Protein AF-C1MNW2-F1 (afdb_monomer_lite)

Organism: Micromonas pusilla (strain CCMP1545) (NCBI:txid564608)

InterPro domains:
  IPR028156 RPA-interacting protein [PTHR31742] (3-324)
  IPR028158 RPA-interacting protein, N-terminal domain [PF14766] (7-46)
  IPR028159 RPA-interacting protein, C-terminal domain [PF14768] (228-321)

Secondary structure (DSSP, 8-state):
----PPP----HHHHHHHHHHHHHHHHHHHHHHHTHHHHHHHHHHSS-HHHHHHHHHHHHHHHHHHHHHHHHHHHHHTTSS----------------------------------------------------------------------HHHHHHHS-HHHHHHHHHHHHHHHHHHHHHHHHHHHHHHHHHHHHHHHHHHHHHHHHHHHHHHHHHT-S-TTS--PBPTTTSSSBEEEETTEEEETTSS-EEE--TT----SSS-------HHHHHHHHHHHHHHHHTTT------EEEEEEETTEEEEEEE-SSS--EEE--

Foldseek 3Di:
DDDDDDDDPDDPVVVVLVVLLVVLLVQLLVVLVVCVVVQQVQLVPDPHNVVSNLVVSVVSSLVSVVVSVVVVVVVVVPPDDDDDDDDDDDDDDDDDDDDDDDDDDDDDDDDDDDDDDDDDDDDDDDDPPPPPPPPPPPPPPPPPPDDDPDPPVNSCVSAPPVSVVVSSVSSVVSSVVVVVVVVVVVVVVVVVVVVVVVVVVVVVVVVLVVQQVVQQVQAPDPPADFDADLAPSRHGWHDDDQWIDTPVRQDIDGHDQPPDPPDDDDDSDRPGNVLLVVLVVVLQVVVVVDPDPDNHWHWGQDDDPNDRFIWTQDPGDRDIDGSD

Radius of gyration: 43.33 Å; chains: 1; bounding box: 85×81×126 Å

pLDDT: mean 70.69, std 22.97, range [28.45, 98.0]

Structure (mmCIF, N/CA/C/O backbone):
data_AF-C1MNW2-F1
#
_entry.id   AF-C1MNW2-F1
#
loop_
_atom_site.group_PDB
_atom_site.id
_atom_site.type_symbol
_atom_site.label_atom_id
_atom_site.label_alt_id
_atom_site.label_comp_id
_atom_site.label_asym_id
_atom_site.label_entity_id
_atom_site.label_seq_id
_atom_site.pdbx_PDB_ins_code
_atom_site.Cartn_x
_atom_site.Cartn_y
_atom_site.Cartn_z
_atom_site.occupancy
_atom_site.B_iso_or_equiv
_atom_site.auth_seq_id
_atom_site.auth_comp_id
_atom_site.auth_asym_id
_atom_site.auth_atom_id
_atom_site.pdbx_PDB_model_num
ATOM 1 N N . MET A 1 1 ? 3.263 0.483 78.360 1.00 41.00 1 MET A N 1
ATOM 2 C CA . MET A 1 1 ? 3.047 -0.721 77.532 1.00 41.00 1 MET A CA 1
ATOM 3 C C . MET A 1 1 ? 1.609 -0.642 77.074 1.00 41.00 1 MET A C 1
ATOM 5 O O . MET A 1 1 ? 0.725 -0.651 77.916 1.00 41.00 1 MET A O 1
ATOM 9 N N . SER A 1 2 ? 1.417 -0.336 75.796 1.00 44.09 2 SER A N 1
ATOM 10 C CA . SER A 1 2 ? 0.143 0.115 75.238 1.00 44.09 2 SER A CA 1
ATOM 11 C C . SER A 1 2 ? -0.778 -1.065 74.944 1.00 44.09 2 SER A C 1
ATOM 13 O O . SER A 1 2 ? -0.366 -2.011 74.277 1.00 44.09 2 SER A O 1
ATOM 15 N N . ASP A 1 3 ? -2.013 -0.974 75.434 1.00 44.91 3 ASP A N 1
ATOM 16 C CA . ASP A 1 3 ? -3.121 -1.878 75.131 1.00 44.91 3 ASP A CA 1
ATOM 17 C C . ASP A 1 3 ? -3.495 -1.773 73.645 1.00 44.91 3 ASP A C 1
ATOM 19 O O . ASP A 1 3 ? -3.982 -0.739 73.181 1.00 44.91 3 ASP A O 1
ATOM 23 N N . ALA A 1 4 ? -3.257 -2.843 72.886 1.00 46.62 4 ALA A N 1
ATOM 24 C CA . ALA A 1 4 ? -3.711 -2.978 71.508 1.00 46.62 4 ALA A CA 1
ATOM 25 C C . ALA A 1 4 ? -4.969 -3.856 71.488 1.00 46.62 4 ALA A C 1
ATOM 27 O O . ALA A 1 4 ? -4.903 -5.070 71.688 1.00 46.62 4 ALA A O 1
ATOM 28 N N . ALA A 1 5 ? -6.124 -3.232 71.253 1.00 47.28 5 ALA A N 1
ATOM 29 C CA . ALA A 1 5 ? -7.393 -3.935 71.107 1.00 47.28 5 ALA A CA 1
ATOM 30 C C . ALA A 1 5 ? -7.349 -4.913 69.910 1.00 47.28 5 ALA A C 1
ATOM 32 O O . ALA A 1 5 ? -6.852 -4.550 68.839 1.00 47.28 5 ALA A O 1
ATOM 33 N N . PRO A 1 6 ? -7.886 -6.141 70.046 1.00 55.97 6 PRO A N 1
ATOM 34 C CA . PRO A 1 6 ? -7.838 -7.136 68.983 1.00 55.97 6 PRO A CA 1
ATOM 35 C C . PRO A 1 6 ? -8.744 -6.752 67.798 1.00 55.97 6 PRO A C 1
ATOM 37 O O . PRO A 1 6 ? -9.801 -6.137 67.986 1.00 55.97 6 PRO A O 1
ATOM 40 N N . PRO A 1 7 ? -8.377 -7.138 66.560 1.00 56.88 7 PRO A N 1
ATOM 41 C CA . PRO A 1 7 ? -9.137 -6.790 65.369 1.00 56.88 7 PRO A CA 1
ATOM 42 C C . PRO A 1 7 ? -10.523 -7.442 65.398 1.00 56.88 7 PRO A C 1
ATOM 44 O O . PRO A 1 7 ? -10.670 -8.662 65.510 1.00 56.88 7 PRO A O 1
ATOM 47 N N . ARG A 1 8 ? -11.560 -6.610 65.258 1.00 53.16 8 ARG A N 1
ATOM 48 C CA . ARG A 1 8 ? -12.952 -7.047 65.106 1.00 53.16 8 ARG A CA 1
ATOM 49 C C . ARG A 1 8 ? -13.074 -7.961 63.883 1.00 53.16 8 ARG A C 1
ATOM 51 O O . ARG A 1 8 ? -12.999 -7.500 62.745 1.00 53.16 8 ARG A O 1
ATOM 58 N N . ARG A 1 9 ? -13.306 -9.257 64.112 1.00 54.91 9 ARG A N 1
ATOM 59 C CA . ARG A 1 9 ? -13.695 -10.213 63.066 1.00 54.91 9 ARG A CA 1
ATOM 60 C C . ARG A 1 9 ? -15.008 -9.743 62.432 1.00 54.91 9 ARG A C 1
ATOM 62 O O . ARG A 1 9 ? -16.057 -9.789 63.069 1.00 54.91 9 ARG A O 1
ATOM 69 N N . ARG A 1 10 ? -14.958 -9.279 61.179 1.00 49.81 10 ARG A N 1
ATOM 70 C CA . ARG A 1 10 ? -16.163 -9.061 60.364 1.00 49.81 10 ARG A CA 1
ATOM 71 C C . ARG A 1 10 ? -16.808 -10.425 60.093 1.00 49.81 10 ARG A C 1
ATOM 73 O O . ARG A 1 10 ? -16.128 -11.334 59.626 1.00 49.81 10 ARG A O 1
ATOM 80 N N . GLY A 1 11 ? -18.090 -10.580 60.426 1.00 42.91 11 GLY A N 1
ATOM 81 C CA . GLY A 1 11 ? -18.807 -11.855 60.311 1.00 42.91 11 GLY A CA 1
ATOM 82 C C . GLY A 1 11 ? -18.949 -12.352 58.865 1.00 42.91 11 GLY A C 1
ATOM 83 O O . GLY A 1 11 ? -19.063 -11.548 57.938 1.00 42.91 11 GLY A O 1
ATOM 84 N N . ASN A 1 12 ? -18.995 -13.679 58.685 1.00 49.66 12 ASN A N 1
ATOM 85 C CA . ASN A 1 12 ? -19.099 -14.373 57.388 1.00 49.66 12 ASN A CA 1
ATOM 86 C C . ASN A 1 12 ? -20.220 -13.850 56.468 1.00 49.66 12 ASN A C 1
ATOM 88 O O . ASN A 1 12 ? -20.054 -13.858 55.250 1.00 49.66 12 ASN A O 1
ATOM 92 N N . LYS A 1 13 ? -21.315 -13.312 57.025 1.00 49.72 13 LYS A N 1
ATOM 93 C CA . LYS A 1 13 ? -22.408 -12.694 56.250 1.00 49.72 13 LYS A CA 1
ATOM 94 C C . LYS A 1 13 ? -21.950 -11.520 55.371 1.00 49.72 13 LYS A C 1
ATOM 96 O O . LYS A 1 13 ? -22.432 -11.381 54.253 1.00 49.72 13 LYS A O 1
ATOM 101 N N . HIS A 1 14 ? -20.974 -10.718 55.808 1.00 47.47 14 HIS A N 1
ATOM 102 C CA . HIS A 1 14 ? -20.455 -9.612 54.990 1.00 47.47 14 HIS A CA 1
ATOM 103 C C . HIS A 1 14 ? -19.581 -10.087 53.820 1.00 47.47 14 HIS A C 1
ATOM 105 O O . HIS A 1 14 ? -19.535 -9.414 52.796 1.00 47.47 14 HIS A O 1
ATOM 111 N N . ARG A 1 15 ? -18.912 -11.244 53.944 1.00 49.91 15 ARG A N 1
ATOM 112 C CA . ARG A 1 15 ? -18.153 -11.849 52.834 1.00 49.91 15 ARG A CA 1
ATOM 113 C C . ARG A 1 15 ? -19.089 -12.455 51.786 1.00 49.91 15 ARG A C 1
ATOM 115 O O . ARG A 1 15 ? -18.895 -12.207 50.602 1.00 49.91 15 ARG A O 1
ATOM 122 N N . ALA A 1 16 ? -20.146 -13.144 52.222 1.00 56.81 16 ALA A N 1
ATOM 123 C CA . ALA A 1 16 ? -21.198 -13.644 51.333 1.00 56.81 16 ALA A CA 1
ATOM 124 C C . ALA A 1 16 ? -21.920 -12.502 50.588 1.00 56.81 16 ALA A C 1
ATOM 126 O O . ALA A 1 16 ? -22.202 -12.616 49.400 1.00 56.81 16 ALA A O 1
ATOM 127 N N . SER A 1 17 ? -22.131 -11.358 51.252 1.00 64.19 17 SER A N 1
ATOM 128 C CA . SER A 1 17 ? -22.757 -10.170 50.654 1.00 64.19 17 SER A CA 1
ATOM 129 C C . SER A 1 17 ? -21.904 -9.454 49.593 1.00 64.19 17 SER A C 1
ATOM 131 O O . SER A 1 17 ? -22.450 -8.642 48.851 1.00 64.19 17 SER A O 1
ATOM 133 N N . GLY A 1 18 ? -20.590 -9.687 49.540 1.00 73.56 18 GLY A N 1
ATOM 134 C CA . GLY A 1 18 ? -19.708 -9.103 48.520 1.00 73.56 18 GLY A CA 1
ATOM 135 C C . GLY A 1 18 ? -19.451 -10.045 47.343 1.00 73.56 18 GLY A C 1
ATOM 136 O O . GLY A 1 18 ? -19.362 -9.594 46.205 1.00 73.56 18 GLY A O 1
ATOM 137 N N . ALA A 1 19 ? -19.384 -11.354 47.608 1.00 83.56 19 ALA A N 1
ATOM 138 C CA . ALA A 1 19 ? -19.083 -12.372 46.602 1.00 83.56 19 ALA A CA 1
ATOM 139 C C . ALA A 1 19 ? -20.102 -12.385 45.453 1.00 83.56 19 ALA A C 1
ATOM 141 O O . ALA A 1 19 ? -19.719 -12.399 44.288 1.00 83.56 19 ALA A O 1
ATOM 142 N N . TRP A 1 20 ? -21.396 -12.280 45.766 1.00 83.56 20 TRP A N 1
ATOM 143 C CA . TRP A 1 20 ? -22.425 -12.244 44.726 1.00 83.56 20 TRP A CA 1
ATOM 144 C C . TRP A 1 20 ? -22.330 -10.997 43.839 1.00 83.56 20 TRP A C 1
ATOM 146 O O . TRP A 1 20 ? -22.673 -11.071 42.665 1.00 83.56 20 TRP A O 1
ATOM 156 N N . LYS A 1 21 ? -21.888 -9.851 44.383 1.00 86.31 21 LYS A N 1
ATOM 157 C CA . LYS A 1 21 ? -21.751 -8.598 43.621 1.00 86.31 21 LYS A CA 1
ATOM 158 C C . LYS A 1 21 ? -20.568 -8.673 42.662 1.00 86.31 21 LYS A C 1
ATOM 160 O O . LYS A 1 21 ? -20.657 -8.173 41.547 1.00 86.31 21 LYS A O 1
ATOM 165 N N . ALA A 1 22 ? -19.480 -9.312 43.092 1.00 87.88 22 ALA A N 1
ATOM 166 C CA . ALA A 1 22 ? -18.339 -9.591 42.228 1.00 87.88 22 ALA A CA 1
ATOM 167 C C . ALA A 1 22 ? -18.742 -10.510 41.065 1.00 87.88 22 ALA A C 1
ATOM 169 O O . ALA A 1 22 ? -18.469 -10.166 39.920 1.00 87.88 22 ALA A O 1
ATOM 170 N N . GLN A 1 23 ? -19.480 -11.590 41.352 1.00 89.31 23 GLN A N 1
ATOM 171 C CA . GLN A 1 23 ? -20.006 -12.483 40.316 1.00 89.31 23 GLN A CA 1
ATOM 172 C C . GLN A 1 23 ? -20.958 -11.753 39.360 1.00 89.31 23 GLN A C 1
ATOM 174 O O . GLN A 1 23 ? -20.820 -11.870 38.153 1.00 89.31 23 GLN A O 1
ATOM 179 N N . LEU A 1 24 ? -21.880 -10.935 39.885 1.00 90.44 24 LEU A N 1
ATOM 180 C CA . LEU A 1 24 ? -22.783 -10.127 39.061 1.00 90.44 24 LEU A CA 1
ATOM 181 C C . LEU A 1 24 ? -22.010 -9.217 38.098 1.00 90.44 24 LEU A C 1
ATOM 183 O O . LEU A 1 24 ? -22.393 -9.079 36.941 1.00 90.44 24 LEU A O 1
ATOM 187 N N . LYS A 1 25 ? -20.935 -8.582 38.578 1.00 92.12 25 LYS A N 1
ATOM 188 C CA . LYS A 1 25 ? -20.088 -7.724 37.748 1.00 92.12 25 LYS A CA 1
ATOM 189 C C . LYS A 1 25 ? -19.416 -8.512 36.625 1.00 92.12 25 LYS A C 1
ATOM 191 O O . LYS A 1 25 ? -19.375 -8.023 35.501 1.00 92.12 25 LYS A O 1
ATOM 196 N N . GLU A 1 26 ? -18.883 -9.687 36.935 1.00 94.44 26 GLU A N 1
ATOM 197 C CA . GLU A 1 26 ? -18.245 -10.568 35.956 1.00 94.44 26 GLU A CA 1
ATOM 198 C C . GLU A 1 26 ? -19.249 -11.045 34.901 1.00 94.44 26 GLU A C 1
ATOM 200 O O . GLU A 1 26 ? -19.046 -10.774 33.719 1.00 94.44 26 GLU A O 1
ATOM 205 N N . ASP A 1 27 ? -20.381 -11.609 35.332 1.00 93.69 27 ASP A N 1
ATOM 206 C CA . ASP A 1 27 ? -21.450 -12.104 34.459 1.00 93.69 27 ASP A CA 1
ATOM 207 C C . ASP A 1 27 ? -21.994 -10.986 33.543 1.00 93.69 27 ASP A C 1
ATOM 209 O O . ASP A 1 27 ? -22.210 -11.188 32.345 1.00 93.69 27 ASP A O 1
ATOM 213 N N . ALA A 1 28 ? -22.188 -9.775 34.084 1.00 94.19 28 ALA A N 1
ATOM 214 C CA . ALA A 1 28 ? -22.666 -8.628 33.315 1.00 94.19 28 ALA A CA 1
ATOM 215 C C . ALA A 1 28 ? -21.653 -8.177 32.255 1.00 94.19 28 ALA A C 1
ATOM 217 O O . ALA A 1 28 ? -22.035 -7.952 31.106 1.00 94.19 28 ALA A O 1
ATOM 218 N N . ILE A 1 29 ? -20.367 -8.068 32.608 1.00 95.50 29 ILE A N 1
ATOM 219 C CA . ILE A 1 29 ? -19.309 -7.710 31.653 1.00 95.50 29 ILE A CA 1
ATOM 220 C C . ILE A 1 29 ? -19.186 -8.789 30.574 1.00 95.50 29 ILE A C 1
ATOM 222 O O . ILE A 1 29 ? -19.135 -8.460 29.391 1.00 95.50 29 ILE A O 1
ATOM 226 N N . GLU A 1 30 ? -19.184 -10.068 30.947 1.00 95.94 30 GLU A N 1
ATOM 227 C CA . GLU A 1 30 ? -19.105 -11.177 29.994 1.00 95.94 30 GLU A CA 1
ATOM 228 C C . GLU A 1 30 ? -20.280 -11.149 29.009 1.00 95.94 30 GLU A C 1
ATOM 230 O O . GLU A 1 30 ? -20.089 -11.247 27.793 1.00 95.94 30 GLU A O 1
ATOM 235 N N . ARG A 1 31 ? -21.501 -10.910 29.500 1.00 94.88 31 ARG A N 1
ATOM 236 C CA . ARG A 1 31 ? -22.679 -10.805 28.636 1.00 94.88 31 ARG A CA 1
ATOM 237 C C . ARG A 1 31 ? -22.637 -9.583 27.727 1.00 94.88 31 ARG A C 1
ATOM 239 O O . ARG A 1 31 ? -23.081 -9.681 26.582 1.00 94.88 31 ARG A O 1
ATOM 246 N N . VAL A 1 32 ? -22.098 -8.459 28.194 1.00 96.12 32 VAL A N 1
ATOM 247 C CA . VAL A 1 32 ? -21.871 -7.273 27.355 1.00 96.12 32 VAL A CA 1
ATOM 248 C C . VAL A 1 32 ? -20.902 -7.590 26.225 1.00 96.12 32 VAL A C 1
ATOM 250 O O . VAL A 1 32 ? -21.208 -7.283 25.074 1.00 96.12 32 VAL A O 1
ATOM 253 N N . LYS A 1 33 ? -19.787 -8.265 26.522 1.00 94.31 33 LYS A N 1
ATOM 254 C CA . LYS A 1 33 ? -18.826 -8.701 25.500 1.00 94.31 33 LYS A CA 1
ATOM 255 C C . LYS A 1 33 ? -19.472 -9.639 24.482 1.00 94.31 33 LYS A C 1
ATOM 257 O O . LYS A 1 33 ? -19.364 -9.407 23.281 1.00 94.31 33 LYS A O 1
ATOM 262 N N . ALA A 1 34 ? -20.230 -10.633 24.948 1.00 94.56 34 ALA A N 1
ATOM 263 C CA . ALA A 1 34 ? -20.924 -11.588 24.083 1.00 94.56 34 ALA A CA 1
ATOM 264 C C . ALA A 1 34 ? -21.999 -10.939 23.188 1.00 94.56 34 ALA A C 1
ATOM 266 O O . ALA A 1 34 ? -22.265 -11.424 22.092 1.00 94.56 34 ALA A O 1
ATOM 267 N N . ASN A 1 35 ? -22.621 -9.840 23.631 1.00 94.25 35 ASN A N 1
ATOM 268 C CA . ASN A 1 35 ? -23.678 -9.141 22.889 1.00 94.25 35 ASN A CA 1
ATOM 269 C C . ASN A 1 35 ? -23.197 -7.834 22.236 1.00 94.25 35 ASN A C 1
ATOM 271 O O . ASN A 1 35 ? -24.019 -7.061 21.741 1.00 94.25 35 ASN A O 1
ATOM 275 N N . ARG A 1 36 ? -21.883 -7.576 22.202 1.00 93.00 36 ARG A N 1
ATOM 276 C CA . ARG A 1 36 ? -21.304 -6.294 21.771 1.00 93.00 36 ARG A CA 1
ATOM 277 C C . ARG A 1 36 ? -21.790 -5.854 20.390 1.00 93.00 36 ARG A C 1
ATOM 279 O O . ARG A 1 36 ? -22.196 -4.708 20.223 1.00 93.00 36 ARG A O 1
ATOM 286 N N . VAL A 1 37 ? -21.822 -6.767 19.419 1.00 91.38 37 VAL A N 1
ATOM 287 C CA . VAL A 1 37 ? -22.278 -6.476 18.047 1.00 91.38 37 VAL A CA 1
ATOM 288 C C . VAL A 1 37 ? -23.734 -6.001 18.026 1.00 91.38 37 VAL A C 1
ATOM 290 O O . VAL A 1 37 ? -24.043 -5.013 17.364 1.00 91.38 37 VAL A O 1
ATOM 293 N N . ALA A 1 38 ? -24.615 -6.647 18.796 1.00 91.12 38 ALA A N 1
ATOM 294 C CA . ALA A 1 38 ? -26.025 -6.273 18.893 1.00 91.12 38 ALA A CA 1
ATOM 295 C C . ALA A 1 38 ? -26.228 -4.926 19.613 1.00 91.12 38 ALA A C 1
ATOM 297 O O . ALA A 1 38 ? -27.096 -4.137 19.239 1.00 91.12 38 ALA A O 1
ATOM 298 N N . ILE A 1 39 ? -25.406 -4.636 20.626 1.00 91.75 39 ILE A N 1
ATOM 299 C CA . ILE A 1 39 ? -25.414 -3.344 21.330 1.00 91.75 39 ILE A CA 1
ATOM 300 C C . ILE A 1 39 ? -25.007 -2.220 20.366 1.00 91.75 39 ILE A C 1
ATOM 302 O O . ILE A 1 39 ? -25.694 -1.203 20.254 1.00 91.75 39 ILE A O 1
ATOM 306 N N . LEU A 1 40 ? -23.916 -2.420 19.622 1.00 89.44 40 LEU A N 1
ATOM 307 C CA . LEU A 1 40 ? -23.395 -1.435 18.674 1.00 89.44 40 LEU A CA 1
ATOM 308 C C . LEU A 1 40 ? -24.284 -1.267 17.434 1.00 89.44 40 LEU A C 1
ATOM 310 O O . LEU A 1 40 ? -24.322 -0.180 16.858 1.00 89.44 40 LEU A O 1
ATOM 314 N N . SER A 1 41 ? -24.990 -2.312 16.994 1.00 88.31 41 SER A N 1
ATOM 315 C CA . SER A 1 41 ? -25.944 -2.206 15.885 1.00 88.31 41 SER A CA 1
ATOM 316 C C . SER A 1 41 ? -27.186 -1.412 16.296 1.00 88.31 41 SER A C 1
ATOM 318 O O . SER A 1 41 ? -27.578 -0.488 15.584 1.00 88.31 41 SER A O 1
ATOM 320 N N . ARG A 1 42 ? -27.734 -1.663 17.495 1.00 85.50 42 ARG A N 1
ATOM 321 C CA . ARG A 1 42 ? -28.840 -0.873 18.063 1.00 85.50 42 ARG A CA 1
ATOM 322 C C . ARG A 1 42 ? -28.470 0.606 18.182 1.00 85.50 42 ARG A C 1
ATOM 324 O O . ARG A 1 42 ? -29.254 1.459 17.766 1.00 85.50 42 ARG A O 1
ATOM 331 N N . ALA A 1 43 ? -27.265 0.905 18.670 1.00 85.25 43 ALA A N 1
ATOM 332 C CA . ALA A 1 43 ? -26.755 2.271 18.787 1.00 85.25 43 ALA A CA 1
ATOM 333 C C . ALA A 1 43 ? -26.630 2.995 17.433 1.00 85.25 43 ALA A C 1
ATOM 335 O O . ALA A 1 43 ? -26.868 4.196 17.365 1.00 85.25 43 ALA A O 1
ATOM 336 N N . ARG A 1 44 ? -26.311 2.272 16.349 1.00 83.12 44 ARG A N 1
ATOM 337 C CA . ARG A 1 44 ? -26.245 2.828 14.984 1.00 83.12 44 ARG A CA 1
ATOM 338 C C . ARG A 1 44 ? -27.618 3.138 14.386 1.00 83.12 44 ARG A C 1
ATOM 340 O O . ARG A 1 44 ? -27.740 4.074 13.607 1.00 83.12 44 ARG A O 1
ATOM 347 N N . THR A 1 45 ? -28.639 2.358 14.735 1.00 78.25 45 THR A N 1
ATOM 348 C CA . THR A 1 45 ? -30.009 2.528 14.211 1.00 78.25 45 THR A CA 1
ATOM 349 C C . THR A 1 45 ? -30.871 3.512 15.008 1.00 78.25 45 THR A C 1
ATOM 351 O O . THR A 1 45 ? -31.940 3.907 14.548 1.00 78.25 45 THR A O 1
ATOM 354 N N . GLY A 1 46 ? -30.440 3.884 16.216 1.00 68.12 46 GLY A N 1
ATOM 355 C CA . GLY A 1 46 ? -31.153 4.815 17.089 1.00 68.12 46 GLY A CA 1
ATOM 356 C C . GLY A 1 46 ? -30.865 6.283 16.767 1.00 68.12 46 GLY A C 1
ATOM 357 O O . GLY A 1 46 ? -29.820 6.622 16.222 1.00 68.12 46 GLY A O 1
ATOM 358 N N . SER A 1 47 ? -31.777 7.178 17.160 1.00 70.38 47 SER A N 1
ATOM 359 C CA . SER A 1 47 ? -31.580 8.634 17.023 1.00 70.38 47 SER A CA 1
ATOM 360 C C . SER A 1 47 ? -30.492 9.193 17.956 1.00 70.38 47 SER A C 1
ATOM 362 O O . SER A 1 47 ? -30.029 10.309 17.732 1.00 70.38 47 SER A O 1
ATOM 364 N N . ASP A 1 48 ? -30.108 8.451 19.000 1.00 78.81 48 ASP A N 1
ATOM 365 C CA . ASP A 1 48 ? -29.022 8.782 19.927 1.00 78.81 48 ASP A CA 1
ATOM 366 C C . ASP A 1 48 ? -28.195 7.523 20.228 1.00 78.81 48 ASP A C 1
ATOM 368 O O . ASP A 1 48 ? -28.645 6.606 20.921 1.00 78.81 48 ASP A O 1
ATOM 372 N N . ALA A 1 49 ? -26.967 7.487 19.708 1.00 74.81 49 ALA A N 1
ATOM 373 C CA . ALA A 1 49 ? -26.057 6.361 19.882 1.00 74.81 49 ALA A CA 1
ATOM 374 C C . ALA A 1 49 ? -25.676 6.137 21.355 1.00 74.81 49 ALA A C 1
ATOM 376 O O . ALA A 1 49 ? -25.570 4.990 21.792 1.00 74.81 49 ALA A O 1
ATOM 377 N N . ARG A 1 50 ? -25.510 7.208 22.148 1.00 75.69 50 ARG A N 1
ATOM 378 C CA . ARG A 1 50 ? -25.148 7.088 23.572 1.00 75.69 50 ARG A CA 1
ATOM 379 C C . ARG A 1 50 ? -26.328 6.598 24.405 1.00 75.69 50 ARG A C 1
ATOM 381 O O . ARG A 1 50 ? -26.139 5.755 25.283 1.00 75.69 50 ARG A O 1
ATOM 388 N N . GLY A 1 51 ? -27.534 7.079 24.102 1.00 79.56 51 GLY A N 1
ATOM 389 C CA . GLY A 1 51 ? -28.779 6.578 24.684 1.00 79.56 51 GLY A CA 1
ATOM 390 C C . GLY A 1 51 ? -28.987 5.087 24.406 1.00 79.56 51 GLY A C 1
ATOM 391 O O . GLY A 1 51 ? -29.199 4.316 25.339 1.00 79.56 51 GLY A O 1
ATOM 392 N N . GLY A 1 52 ? -28.803 4.658 23.152 1.00 83.25 52 GLY A N 1
ATOM 393 C CA . GLY A 1 52 ? -28.988 3.261 22.745 1.00 83.25 52 GLY A CA 1
ATOM 394 C C . GLY A 1 52 ? -28.034 2.273 23.427 1.00 83.25 52 GLY A C 1
ATOM 395 O O . GLY A 1 52 ? -28.466 1.197 23.843 1.00 83.25 52 GLY A O 1
ATOM 396 N N . VAL A 1 53 ? -26.755 2.638 23.597 1.00 87.69 53 VAL A N 1
ATOM 397 C CA . VAL A 1 53 ? -25.797 1.814 24.360 1.00 87.69 53 VAL A CA 1
ATOM 398 C C . VAL A 1 53 ? -26.209 1.745 25.827 1.00 87.69 53 VAL A C 1
ATOM 400 O O . VAL A 1 53 ? -26.290 0.656 26.390 1.00 87.69 53 VAL A O 1
ATOM 403 N N . LYS A 1 54 ? -26.514 2.891 26.448 1.00 89.38 54 LYS A N 1
ATOM 404 C CA . LYS A 1 54 ? -26.895 2.955 27.864 1.00 89.38 54 LYS A CA 1
ATOM 405 C C . LYS A 1 54 ? -28.121 2.092 28.171 1.00 89.38 54 LYS A C 1
ATOM 407 O O . LYS A 1 54 ? -28.087 1.348 29.145 1.00 89.38 54 LYS A O 1
ATOM 412 N N . GLU A 1 55 ? -29.157 2.160 27.339 1.00 89.12 55 GLU A N 1
ATOM 413 C CA . GLU A 1 55 ? -30.373 1.345 27.467 1.00 89.12 55 GLU A CA 1
ATOM 414 C C . GLU A 1 55 ? -30.087 -0.157 27.361 1.00 89.12 55 GLU A C 1
ATOM 416 O O . GLU A 1 55 ? -30.626 -0.946 28.132 1.00 89.12 55 GLU A O 1
ATOM 421 N N . ALA A 1 56 ? -29.222 -0.567 26.429 1.00 90.38 56 ALA A N 1
ATOM 422 C CA . ALA A 1 56 ? -28.872 -1.974 26.258 1.00 90.38 56 ALA A CA 1
ATOM 423 C C . ALA A 1 56 ? -28.052 -2.517 27.442 1.00 90.38 56 ALA A C 1
ATOM 425 O O . ALA A 1 56 ? -28.278 -3.638 27.894 1.00 90.38 56 ALA A O 1
ATOM 426 N N . LEU A 1 57 ? -27.124 -1.717 27.980 1.00 92.44 57 LEU A N 1
ATOM 427 C CA . LEU A 1 57 ? -26.381 -2.065 29.196 1.00 92.44 57 LEU A CA 1
ATOM 428 C C . LEU A 1 57 ? -27.316 -2.182 30.407 1.00 92.44 57 LEU A C 1
ATOM 430 O O . LEU A 1 57 ? -27.179 -3.097 31.216 1.00 92.44 57 LEU A O 1
ATOM 434 N N . GLN A 1 58 ? -28.285 -1.275 30.494 1.00 90.62 58 GLN A N 1
ATOM 435 C CA . GLN A 1 58 ? -29.333 -1.277 31.505 1.00 90.62 58 GLN A CA 1
ATOM 436 C C . GLN A 1 58 ? -30.182 -2.557 31.458 1.00 90.62 58 GLN A C 1
ATOM 438 O O . GLN A 1 58 ? -30.307 -3.229 32.478 1.00 90.62 58 GLN A O 1
ATOM 443 N N . GLU A 1 59 ? -30.671 -2.944 30.279 1.00 91.50 59 GLU A N 1
ATOM 444 C CA . GLU A 1 59 ? -31.437 -4.182 30.062 1.00 91.50 59 GLU A CA 1
ATOM 445 C C . GLU A 1 59 ? -30.636 -5.432 30.476 1.00 91.50 59 GLU A C 1
ATOM 447 O O . GLU A 1 59 ? -31.141 -6.307 31.182 1.00 91.50 59 GLU A O 1
ATOM 452 N N . ILE A 1 60 ? -29.351 -5.496 30.103 1.00 92.69 60 ILE A N 1
ATOM 453 C CA . ILE A 1 60 ? -28.459 -6.594 30.504 1.00 92.69 60 ILE A CA 1
ATOM 454 C C . ILE A 1 60 ? -28.317 -6.655 32.027 1.00 92.69 60 ILE A C 1
ATOM 456 O O . ILE A 1 60 ? -28.378 -7.738 32.610 1.00 92.69 60 ILE A O 1
ATOM 460 N N . LEU A 1 61 ? -28.131 -5.507 32.675 1.00 91.62 61 LEU A N 1
ATOM 461 C CA . LEU A 1 61 ? -27.939 -5.445 34.115 1.00 91.62 61 LEU A CA 1
ATOM 462 C C . LEU A 1 61 ? -29.194 -5.887 34.884 1.00 91.62 61 LEU A C 1
ATOM 464 O O . LEU A 1 61 ? -29.082 -6.653 35.842 1.00 91.62 61 LEU A O 1
ATOM 468 N N . GLU A 1 62 ? -30.385 -5.469 34.456 1.00 89.31 62 GLU A N 1
ATOM 469 C CA . GLU A 1 62 ? -31.656 -5.917 35.045 1.00 89.31 62 GLU A CA 1
ATOM 470 C C . GLU A 1 62 ? -31.840 -7.436 34.932 1.00 89.31 62 GLU A C 1
ATOM 472 O O . GLU A 1 62 ? -32.228 -8.111 35.897 1.00 89.31 62 GLU A O 1
ATOM 477 N N . ASP A 1 63 ? -31.511 -7.991 33.766 1.00 90.56 63 ASP A N 1
ATOM 478 C CA . ASP A 1 63 ? -31.569 -9.424 33.503 1.00 90.56 63 ASP A CA 1
ATOM 479 C C . ASP A 1 63 ? -30.604 -10.215 34.396 1.00 90.56 63 ASP A C 1
ATOM 481 O O . ASP A 1 63 ? -30.946 -11.310 34.867 1.00 90.56 63 ASP A O 1
ATOM 485 N N . GLU A 1 64 ? -29.392 -9.698 34.618 1.00 92.31 64 GLU A N 1
ATOM 486 C CA . GLU A 1 64 ? -28.403 -10.342 35.485 1.00 92.31 64 GLU A CA 1
ATOM 487 C C . GLU A 1 64 ? -28.760 -10.218 36.965 1.00 92.31 64 GLU A C 1
ATOM 489 O O . GLU A 1 64 ? -28.635 -11.195 37.705 1.00 92.31 64 GLU A O 1
ATOM 494 N N . ILE A 1 65 ? -29.297 -9.080 37.413 1.00 88.62 65 ILE A N 1
ATOM 495 C CA . ILE A 1 65 ? -29.779 -8.936 38.794 1.00 88.62 65 ILE A CA 1
ATOM 496 C C . ILE A 1 65 ? -30.947 -9.896 39.049 1.00 88.62 65 ILE A C 1
ATOM 498 O O . ILE A 1 65 ? -30.969 -10.596 40.067 1.00 88.62 65 ILE A O 1
ATOM 502 N N . SER A 1 66 ? -31.869 -10.020 38.092 1.00 87.19 66 SER A N 1
ATOM 503 C CA . SER A 1 66 ? -32.967 -10.990 38.148 1.00 87.19 66 SER A CA 1
ATOM 504 C C . SER A 1 66 ? -32.459 -12.433 38.222 1.00 87.19 66 SER A C 1
ATOM 506 O O . SER A 1 66 ? -32.995 -13.253 38.973 1.00 87.19 66 SER A O 1
ATOM 508 N N . ARG A 1 67 ? -31.402 -12.770 37.470 1.00 86.88 67 ARG A N 1
ATOM 509 C CA . ARG A 1 67 ? -30.752 -14.089 37.537 1.00 86.88 67 ARG A CA 1
ATOM 510 C C . ARG A 1 67 ? -30.047 -14.318 38.868 1.00 86.88 67 ARG A C 1
ATOM 512 O O . ARG A 1 67 ? -30.224 -15.383 39.455 1.00 86.88 67 ARG A O 1
ATOM 519 N N . ALA A 1 68 ? -29.320 -13.331 39.377 1.00 86.31 68 ALA A N 1
ATOM 520 C CA . ALA A 1 68 ? -28.645 -13.412 40.664 1.00 86.31 68 ALA A CA 1
ATOM 521 C C . ALA A 1 68 ? -29.639 -13.579 41.828 1.00 86.31 68 ALA A C 1
ATOM 523 O O . ALA A 1 68 ? -29.364 -14.345 42.751 1.00 86.31 68 ALA A O 1
ATOM 524 N N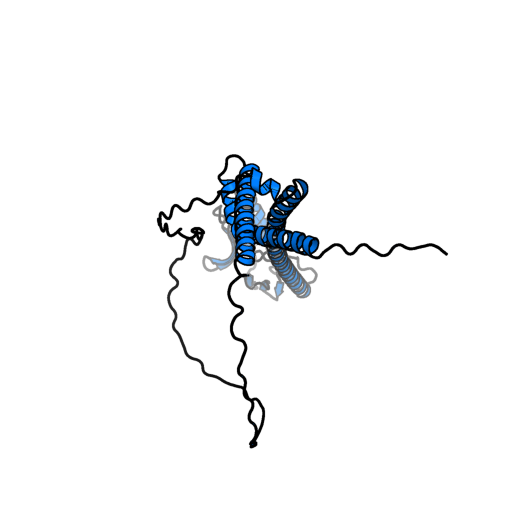 . LYS A 1 69 ? -30.806 -12.918 41.777 1.00 83.06 69 LYS A N 1
ATOM 525 C CA . LYS A 1 69 ? -31.882 -13.066 42.777 1.00 83.06 69 LYS A CA 1
ATOM 526 C C . LYS A 1 69 ? -32.456 -14.487 42.762 1.00 83.06 69 LYS A C 1
ATOM 528 O O . LYS A 1 69 ? -32.539 -15.102 43.818 1.00 83.06 69 LYS A O 1
ATOM 533 N N . ARG A 1 70 ? -32.744 -15.035 41.571 1.00 82.56 70 ARG A N 1
ATOM 534 C CA . ARG A 1 70 ? -33.209 -16.428 41.400 1.00 82.56 70 ARG A CA 1
ATOM 535 C C . ARG A 1 70 ? -32.208 -17.469 41.903 1.00 82.56 70 ARG A C 1
ATOM 537 O O . ARG A 1 70 ? -32.615 -18.472 42.473 1.00 82.56 70 ARG A O 1
ATOM 544 N N . ARG A 1 71 ? -30.904 -17.243 41.701 1.00 82.00 71 ARG A N 1
ATOM 545 C CA . ARG A 1 71 ? -29.862 -18.143 42.225 1.00 82.00 71 ARG A CA 1
ATOM 546 C C . ARG A 1 71 ? -29.927 -18.220 43.753 1.00 82.00 71 ARG A C 1
ATOM 548 O O . ARG A 1 71 ? -29.992 -19.312 44.291 1.00 82.00 71 ARG A O 1
ATOM 555 N N . ARG A 1 72 ? -30.038 -17.072 44.429 1.00 78.62 72 ARG A N 1
ATOM 556 C CA . ARG A 1 72 ? -30.098 -17.034 45.900 1.00 78.62 72 ARG A CA 1
ATOM 557 C C . ARG A 1 72 ? -31.368 -17.635 46.485 1.00 78.62 72 ARG A C 1
ATOM 559 O O . ARG A 1 72 ? -31.278 -18.321 47.489 1.00 78.62 72 ARG A O 1
ATOM 566 N N . THR A 1 73 ? -32.532 -17.401 45.876 1.00 74.81 73 THR A N 1
ATOM 567 C CA . THR A 1 73 ? -33.783 -18.002 46.370 1.00 74.81 73 THR A CA 1
ATOM 568 C C . THR A 1 73 ? -33.747 -19.526 46.285 1.00 74.81 73 THR A C 1
ATOM 570 O O . THR A 1 73 ? -34.220 -20.194 47.194 1.00 74.81 73 THR A O 1
ATOM 573 N N . ASN A 1 74 ? -33.123 -20.072 45.237 1.00 72.62 74 ASN A N 1
ATOM 574 C CA . ASN A 1 74 ? -32.950 -21.516 45.093 1.00 72.62 74 ASN A CA 1
ATOM 575 C C . ASN A 1 74 ? -31.941 -22.087 46.108 1.00 72.62 74 ASN A C 1
ATOM 577 O O . ASN A 1 74 ? -32.111 -23.218 46.552 1.00 72.62 74 ASN A O 1
ATOM 581 N N . ASP A 1 75 ? -30.920 -21.312 46.489 1.00 65.31 75 ASP A N 1
ATOM 582 C CA . ASP A 1 75 ? -29.956 -21.705 47.527 1.00 65.31 75 ASP A CA 1
ATOM 583 C C . ASP A 1 75 ? -30.592 -21.725 48.937 1.00 65.31 75 ASP A C 1
ATOM 585 O O . ASP A 1 75 ? -30.179 -22.520 49.780 1.00 65.31 75 ASP A O 1
ATOM 589 N N . ASP A 1 76 ? -31.603 -20.883 49.195 1.00 58.50 76 ASP A N 1
ATOM 590 C CA . ASP A 1 76 ? -32.333 -20.826 50.474 1.00 58.50 76 ASP A CA 1
ATOM 591 C C . ASP A 1 76 ? -33.439 -21.904 50.594 1.00 58.50 76 ASP A C 1
ATOM 593 O O . ASP A 1 76 ? -33.718 -22.373 51.699 1.00 58.50 76 ASP A O 1
ATOM 597 N N . GLU A 1 77 ? -34.055 -22.339 49.485 1.00 54.41 77 GLU A N 1
ATOM 598 C CA . GLU A 1 77 ? -35.106 -23.380 49.480 1.00 54.41 77 GLU A CA 1
ATOM 599 C C . GLU A 1 77 ? -34.558 -24.824 49.476 1.00 54.41 77 GLU A C 1
ATOM 601 O O . GLU A 1 77 ? -35.279 -25.756 49.821 1.00 54.41 77 GLU A O 1
ATOM 606 N N . GLY A 1 78 ? -33.272 -25.033 49.174 1.00 47.62 78 GLY A N 1
ATOM 607 C CA . GLY A 1 78 ? -32.619 -26.354 49.188 1.00 47.62 78 GLY A CA 1
ATOM 608 C C . GLY A 1 78 ? -32.162 -26.862 50.567 1.00 47.62 78 GLY A C 1
ATOM 609 O O . GLY A 1 78 ? -31.380 -27.806 50.637 1.00 47.62 78 GLY A O 1
ATOM 610 N N . GLY A 1 79 ? -32.582 -26.219 51.663 1.00 40.47 79 GLY A N 1
ATOM 611 C CA . GLY A 1 79 ? -32.076 -26.479 53.018 1.00 40.47 79 GLY A CA 1
ATOM 612 C C . GLY A 1 79 ? -32.967 -27.321 53.941 1.00 40.47 79 GLY A C 1
ATOM 613 O O . GLY A 1 79 ? -32.644 -27.414 55.125 1.00 40.47 79 GLY A O 1
ATOM 614 N N . ALA A 1 80 ? -34.083 -27.884 53.462 1.00 42.34 80 ALA A N 1
ATOM 615 C CA . ALA A 1 80 ? -35.120 -28.432 54.345 1.00 42.34 80 ALA A CA 1
ATOM 616 C C . ALA A 1 80 ? -35.643 -29.844 54.021 1.00 42.34 80 ALA A C 1
ATOM 618 O O . ALA A 1 80 ? -36.652 -30.210 54.597 1.00 42.34 80 ALA A O 1
ATOM 619 N N . GLU A 1 81 ? -35.003 -30.651 53.176 1.00 43.44 81 GLU A N 1
ATOM 620 C CA . GLU A 1 81 ? -35.356 -32.069 52.925 1.00 43.44 81 GLU A CA 1
ATOM 621 C C . GLU A 1 81 ? -34.032 -32.715 52.450 1.00 43.44 81 GLU A C 1
ATOM 623 O O . GLU A 1 81 ? -33.515 -32.320 51.415 1.00 43.44 81 GLU A O 1
ATOM 628 N N . ASP A 1 82 ? -33.227 -33.448 53.227 1.00 36.88 82 ASP A N 1
ATOM 629 C CA . ASP A 1 82 ? -33.477 -34.750 53.838 1.00 36.88 82 ASP A CA 1
ATOM 630 C C . ASP A 1 82 ? -32.459 -34.998 54.970 1.00 36.88 82 ASP A C 1
ATOM 632 O O . ASP A 1 82 ? -31.241 -34.973 54.764 1.00 36.88 82 ASP A O 1
ATOM 636 N N . ALA A 1 83 ? -32.947 -35.269 56.178 1.00 41.81 83 ALA A N 1
ATOM 637 C CA . ALA A 1 83 ? -32.140 -35.754 57.294 1.00 41.81 83 ALA A CA 1
ATOM 638 C C . ALA A 1 83 ? -32.871 -36.896 58.002 1.00 41.81 83 ALA A C 1
ATOM 640 O O . ALA A 1 83 ? -33.157 -36.817 59.189 1.00 41.81 83 ALA A O 1
ATOM 641 N N . GLU A 1 84 ? -33.167 -37.967 57.274 1.00 39.66 84 GLU A N 1
ATOM 642 C CA . GLU A 1 84 ? -33.558 -39.239 57.870 1.00 39.66 84 GLU A CA 1
ATOM 643 C C . GLU A 1 84 ? -32.835 -40.356 57.100 1.00 39.66 84 GLU A C 1
ATOM 645 O O . GLU A 1 84 ? -32.897 -40.433 55.877 1.00 39.66 84 GLU A O 1
ATOM 650 N N . ASP A 1 85 ? -32.161 -41.216 57.860 1.00 31.88 85 ASP A N 1
ATOM 651 C CA . ASP A 1 85 ? -31.576 -42.503 57.468 1.00 31.88 85 ASP A CA 1
ATOM 652 C C . ASP A 1 85 ? -30.092 -42.550 57.044 1.00 31.88 85 ASP A C 1
ATOM 654 O O . ASP A 1 85 ? -29.698 -42.840 55.914 1.00 31.88 85 ASP A O 1
ATOM 658 N N . ALA A 1 86 ? -29.230 -42.354 58.045 1.00 37.94 86 ALA A N 1
ATOM 659 C CA . ALA A 1 86 ? -27.881 -42.901 58.054 1.00 37.94 86 ALA A CA 1
ATOM 660 C C . ALA A 1 86 ? -27.802 -44.083 59.034 1.00 37.94 86 ALA A C 1
ATOM 662 O O . ALA A 1 86 ? -27.450 -43.887 60.195 1.00 37.94 86 ALA A O 1
ATOM 663 N N . ALA A 1 87 ? -28.055 -45.313 58.576 1.00 35.03 87 ALA A N 1
ATOM 664 C CA . ALA A 1 87 ? -27.528 -46.515 59.229 1.00 35.03 87 ALA A CA 1
ATOM 665 C C . ALA A 1 87 ? -27.606 -47.770 58.341 1.00 35.03 87 ALA A C 1
ATOM 667 O O . ALA A 1 87 ? -28.590 -48.493 58.380 1.00 35.03 87 ALA A O 1
ATOM 668 N N . ALA A 1 88 ? -26.519 -48.096 57.631 1.00 30.34 88 ALA A N 1
ATOM 669 C CA . ALA A 1 88 ? -25.947 -49.454 57.616 1.00 30.34 88 ALA A CA 1
ATOM 670 C C . ALA A 1 88 ? -24.731 -49.538 56.678 1.00 30.34 88 ALA A C 1
ATOM 672 O O . ALA A 1 88 ? -24.853 -49.624 55.459 1.00 30.34 88 ALA A O 1
ATOM 673 N N . ARG A 1 89 ? -23.531 -49.613 57.265 1.00 37.53 89 ARG A N 1
ATOM 674 C CA . ARG A 1 89 ? -22.437 -50.402 56.673 1.00 37.53 89 ARG A CA 1
ATOM 675 C C . ARG A 1 89 ? -22.685 -51.869 57.048 1.00 37.53 89 ARG A C 1
ATOM 677 O O . ARG A 1 89 ? -23.246 -52.125 58.113 1.00 37.53 89 ARG A O 1
ATOM 684 N N . PRO A 1 90 ? -22.140 -52.826 56.286 1.00 39.47 90 PRO A N 1
ATOM 685 C CA . PRO A 1 90 ? -21.067 -53.575 56.926 1.00 39.47 90 PRO A CA 1
ATOM 686 C C . PRO A 1 90 ? -19.848 -53.838 56.041 1.00 39.47 90 PRO A C 1
ATOM 688 O O . PRO A 1 90 ? -19.908 -54.061 54.838 1.00 39.47 90 PRO A O 1
ATOM 691 N N . SER A 1 91 ? -18.727 -53.826 56.751 1.00 33.59 91 SER A N 1
ATOM 692 C CA . SER A 1 91 ? -17.403 -54.310 56.389 1.00 33.59 91 SER A CA 1
ATOM 693 C C . SER A 1 91 ? -17.384 -55.840 56.340 1.00 33.59 91 SER A C 1
ATOM 695 O O . SER A 1 91 ? -17.847 -56.472 57.287 1.00 33.59 91 SER A O 1
ATOM 697 N N . SER A 1 92 ? -16.757 -56.437 55.326 1.00 32.47 92 SER A N 1
ATOM 698 C CA . SER A 1 92 ? -16.057 -57.717 55.488 1.00 32.47 92 SER A CA 1
ATOM 699 C C . SER A 1 92 ? -14.917 -57.847 54.475 1.00 32.47 92 SER A C 1
ATOM 701 O O . SER A 1 92 ? -14.847 -57.127 53.484 1.00 32.47 92 SER A O 1
ATOM 703 N N . VAL A 1 93 ? -13.963 -58.688 54.843 1.00 34.91 93 VAL A N 1
ATOM 704 C CA . VAL A 1 93 ? -12.540 -58.667 54.509 1.00 34.91 93 VAL A CA 1
ATOM 705 C C . VAL A 1 93 ? -12.140 -59.852 53.617 1.00 34.91 93 VAL A C 1
ATOM 707 O O . VAL A 1 93 ? -12.773 -60.900 53.683 1.00 34.91 93 VAL A O 1
ATOM 710 N N . ALA A 1 94 ? -10.986 -59.688 52.953 1.00 30.69 94 ALA A N 1
ATOM 711 C CA . ALA A 1 94 ? -9.978 -60.700 52.579 1.00 30.69 94 ALA A CA 1
ATOM 712 C C . ALA A 1 94 ? -9.983 -61.342 51.168 1.00 30.69 94 ALA A C 1
ATOM 714 O O . ALA A 1 94 ? -11.005 -61.793 50.666 1.0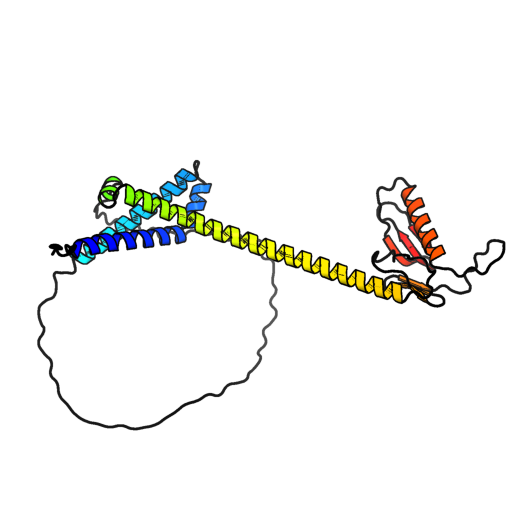0 30.69 94 ALA A O 1
ATOM 715 N N . GLY A 1 95 ? -8.754 -61.454 50.622 1.00 28.61 95 GLY A N 1
ATOM 716 C CA . GLY A 1 95 ? -8.324 -62.285 49.477 1.00 28.61 95 GLY A CA 1
ATOM 717 C C . GLY A 1 95 ? -7.915 -61.464 48.246 1.00 28.61 95 GLY A C 1
ATOM 718 O O . GLY A 1 95 ? -8.769 -61.124 47.445 1.00 28.61 95 GLY A O 1
ATOM 719 N N . VAL A 1 96 ? -6.710 -60.880 48.170 1.00 33.03 96 VAL A N 1
ATOM 720 C CA . VAL A 1 96 ? -5.457 -61.456 47.612 1.00 33.03 96 VAL A CA 1
ATOM 721 C C . VAL A 1 96 ? -5.648 -62.124 46.246 1.00 33.03 96 VAL A C 1
ATOM 723 O O . VAL A 1 96 ? -6.245 -63.188 46.198 1.00 33.03 96 VAL A O 1
ATOM 726 N N . GLU A 1 97 ? -5.090 -61.510 45.190 1.00 28.45 97 GLU A N 1
ATOM 727 C CA . GLU A 1 97 ? -4.183 -62.116 44.188 1.00 28.45 97 GLU A CA 1
ATOM 728 C C . GLU A 1 97 ? -3.787 -61.076 43.104 1.00 28.45 97 GLU A C 1
ATOM 730 O O . GLU A 1 97 ? -4.613 -60.564 42.355 1.00 28.45 97 GLU A O 1
ATOM 735 N N . THR A 1 98 ? -2.496 -60.737 43.046 1.00 35.31 98 THR A N 1
ATOM 736 C CA . THR A 1 98 ? -1.744 -60.286 41.849 1.00 35.31 98 THR A CA 1
ATOM 737 C C . THR A 1 98 ? -1.047 -61.525 41.248 1.00 35.31 98 THR A C 1
ATOM 739 O O . THR A 1 98 ? -0.933 -62.503 41.991 1.00 35.31 98 THR A O 1
ATOM 742 N N . PRO A 1 99 ? -0.522 -61.563 39.993 1.00 42.53 99 PRO A N 1
ATOM 743 C CA . PRO A 1 99 ? 0.101 -60.477 39.203 1.00 42.53 99 PRO A CA 1
ATOM 744 C C . PRO A 1 99 ? -0.327 -60.494 37.699 1.00 42.53 99 PRO A C 1
ATOM 746 O O . PRO A 1 99 ? -1.132 -61.321 37.300 1.00 42.53 99 PRO A O 1
ATOM 749 N N . SER A 1 100 ? 0.091 -59.620 36.775 1.00 32.44 100 SER A N 1
ATOM 750 C CA . SER A 1 100 ? 1.464 -59.463 36.273 1.00 32.44 100 SER A CA 1
ATOM 751 C C . SER A 1 100 ? 1.515 -58.508 35.064 1.00 32.44 100 SER A C 1
ATOM 753 O O . SER A 1 100 ? 0.575 -58.484 34.279 1.00 32.44 100 SER A O 1
ATOM 755 N N . GLN A 1 101 ? 2.684 -57.865 34.908 1.00 37.78 101 GLN A N 1
ATOM 756 C CA . GLN A 1 101 ? 3.347 -57.388 33.669 1.00 37.78 101 GLN A CA 1
ATOM 757 C C . GLN A 1 101 ? 2.658 -56.249 32.886 1.00 37.78 101 GLN A C 1
ATOM 759 O O . GLN A 1 101 ? 1.526 -56.368 32.448 1.00 37.78 101 GLN A O 1
ATOM 764 N N . GLY A 1 102 ? 3.268 -55.062 32.756 1.00 29.91 102 GLY A N 1
ATOM 765 C CA . GLY A 1 102 ? 4.522 -54.791 32.025 1.00 29.91 102 GLY A CA 1
ATOM 766 C C . GLY A 1 102 ? 4.119 -54.412 30.592 1.00 29.91 102 GLY A C 1
ATOM 767 O O . GLY A 1 102 ? 3.447 -55.194 29.944 1.00 29.91 102 GLY A O 1
ATOM 768 N N . GLY A 1 103 ? 4.344 -53.224 30.048 1.00 31.12 103 GLY A N 1
ATOM 769 C CA . GLY A 1 103 ? 5.531 -52.384 30.059 1.00 31.12 103 GLY A CA 1
ATOM 770 C C . GLY A 1 103 ? 5.656 -51.841 28.628 1.00 31.12 103 GLY A C 1
ATOM 771 O O . GLY A 1 103 ? 5.789 -52.621 27.696 1.00 31.12 103 GLY A O 1
ATOM 772 N N . ASP A 1 104 ? 5.500 -50.528 28.502 1.00 28.55 104 ASP A N 1
ATOM 773 C CA . ASP A 1 104 ? 6.156 -49.585 27.592 1.00 28.55 104 ASP A CA 1
ATOM 774 C C . ASP A 1 104 ? 6.330 -49.809 26.071 1.00 28.55 104 ASP A C 1
ATOM 776 O O . ASP A 1 104 ? 6.797 -50.824 25.567 1.00 28.55 104 ASP A O 1
ATOM 780 N N . ALA A 1 105 ? 6.160 -48.655 25.413 1.00 31.67 105 ALA A N 1
ATOM 781 C CA . ALA A 1 105 ? 6.989 -48.085 24.348 1.00 31.67 105 ALA A CA 1
ATOM 782 C C . ALA A 1 105 ? 6.631 -48.359 22.873 1.00 31.67 105 ALA A C 1
ATOM 784 O O . ALA A 1 105 ? 6.935 -49.392 22.293 1.00 31.67 105 ALA A O 1
ATOM 785 N N . SER A 1 106 ? 6.135 -47.274 22.263 1.00 34.44 106 SER A N 1
ATOM 786 C CA . SER A 1 106 ? 6.771 -46.556 21.145 1.00 34.44 106 SER A CA 1
ATOM 787 C C . SER A 1 106 ? 7.024 -47.286 19.826 1.00 34.44 106 SER A C 1
ATOM 789 O O . SER A 1 106 ? 7.826 -48.207 19.739 1.00 34.44 106 SER A O 1
ATOM 791 N N . GLY A 1 107 ? 6.526 -46.699 18.735 1.00 29.53 107 GLY A N 1
ATOM 792 C CA . GLY A 1 107 ? 7.084 -46.954 17.408 1.00 29.53 107 GLY A CA 1
ATOM 793 C C . GLY A 1 107 ? 6.204 -46.453 16.276 1.00 29.53 107 GLY A C 1
ATOM 794 O O . GLY A 1 107 ? 5.171 -47.031 15.980 1.00 29.53 107 GLY A O 1
ATOM 795 N N . ALA A 1 108 ? 6.626 -45.361 15.653 1.00 30.92 108 ALA A N 1
ATOM 796 C CA . ALA A 1 108 ? 5.945 -44.694 14.557 1.00 30.92 108 ALA A CA 1
ATOM 797 C C . ALA A 1 108 ? 6.230 -45.321 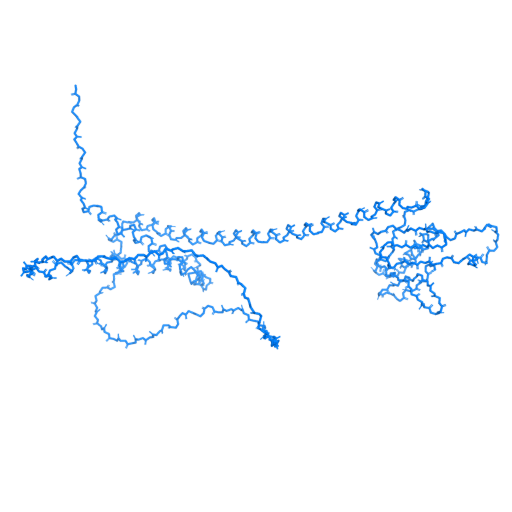13.172 1.00 30.92 108 ALA A C 1
ATOM 799 O O . ALA A 1 108 ? 7.279 -45.934 12.979 1.00 30.92 108 ALA A O 1
ATOM 800 N N . ARG A 1 109 ? 5.369 -44.961 12.201 1.00 34.25 109 ARG A N 1
ATOM 801 C CA . ARG A 1 109 ? 5.665 -44.351 10.876 1.00 34.25 109 ARG A CA 1
ATOM 802 C C . ARG A 1 109 ? 5.076 -45.071 9.642 1.00 34.25 109 ARG A C 1
ATOM 804 O O . ARG A 1 109 ? 5.168 -46.283 9.530 1.00 34.25 109 ARG A O 1
ATOM 811 N N . VAL A 1 110 ? 4.663 -44.202 8.695 1.00 32.19 110 VAL A N 1
ATOM 812 C CA . VAL A 1 110 ? 4.434 -44.325 7.227 1.00 32.19 110 VAL A CA 1
ATOM 813 C C . VAL A 1 110 ? 3.368 -45.335 6.777 1.00 32.19 110 VAL A C 1
ATOM 815 O O . VAL A 1 110 ? 3.402 -46.480 7.183 1.00 32.19 110 VAL A O 1
ATOM 818 N N . GLY A 1 111 ? 2.408 -45.050 5.898 1.00 29.73 111 GLY A N 1
ATOM 819 C CA . GLY A 1 111 ? 2.067 -43.918 5.031 1.00 29.73 111 GLY A CA 1
ATOM 820 C C . GLY A 1 111 ? 1.302 -44.499 3.830 1.00 29.73 111 GLY A C 1
ATOM 821 O O . GLY A 1 111 ? 1.600 -45.623 3.442 1.00 29.73 111 GLY A O 1
ATOM 822 N N . ALA A 1 112 ? 0.325 -43.793 3.258 1.00 32.59 112 ALA A N 1
ATOM 823 C CA . ALA A 1 112 ? -0.179 -44.071 1.908 1.00 32.59 112 ALA A CA 1
ATOM 824 C C . ALA A 1 112 ? -1.063 -42.918 1.422 1.00 32.59 112 ALA A C 1
ATOM 826 O O . ALA A 1 112 ? -1.959 -42.463 2.129 1.00 32.59 112 ALA A O 1
ATOM 827 N N . GLN A 1 113 ? -0.748 -42.468 0.213 1.00 30.09 113 GLN A N 1
ATOM 828 C CA . GLN A 1 113 ? -1.461 -41.491 -0.597 1.00 30.09 113 GLN A CA 1
ATOM 829 C C . GLN A 1 113 ? -2.781 -42.087 -1.111 1.00 30.09 113 GLN A C 1
ATOM 831 O O . GLN A 1 113 ? -2.873 -43.296 -1.324 1.00 30.09 113 GLN A O 1
ATOM 836 N N . GLY A 1 114 ? -3.776 -41.231 -1.331 1.00 31.72 114 GLY A N 1
ATOM 837 C CA . GLY A 1 114 ? -5.038 -41.575 -1.976 1.00 31.72 114 GLY A CA 1
ATOM 838 C C . GLY A 1 114 ? -5.671 -40.315 -2.558 1.00 31.72 114 GLY A C 1
ATOM 839 O O . GLY A 1 114 ? -5.928 -39.361 -1.832 1.00 31.72 114 GLY A O 1
ATOM 840 N N . GLU A 1 115 ? -5.825 -40.340 -3.873 1.00 35.19 115 GLU A N 1
ATOM 841 C CA . GLU A 1 115 ? -6.238 -39.292 -4.806 1.00 35.19 115 GLU A CA 1
ATOM 842 C C . GLU A 1 115 ? -7.703 -38.857 -4.613 1.00 35.19 115 GLU A C 1
ATOM 844 O O . GLU A 1 115 ? -8.543 -39.709 -4.321 1.00 35.19 115 GLU A O 1
ATOM 849 N N . ARG A 1 116 ? -7.998 -37.559 -4.810 1.00 38.47 116 ARG A N 1
ATOM 850 C CA . ARG A 1 116 ? -9.319 -36.963 -5.136 1.00 38.47 116 ARG A CA 1
ATOM 851 C C . ARG A 1 116 ? -9.040 -35.659 -5.896 1.00 38.47 116 ARG A C 1
ATOM 853 O O . ARG A 1 116 ? -8.303 -34.833 -5.369 1.00 38.47 116 ARG A O 1
ATOM 860 N N . GLU A 1 117 ? -9.206 -35.655 -7.216 1.00 37.62 117 GLU A N 1
ATOM 861 C CA . GLU A 1 117 ? -10.418 -35.249 -7.958 1.00 37.62 117 GLU A CA 1
ATOM 862 C C . GLU A 1 117 ? -10.688 -33.745 -7.814 1.00 37.62 117 GLU A C 1
ATOM 864 O O . GLU A 1 117 ? -11.087 -33.268 -6.756 1.00 37.62 117 GLU A O 1
ATOM 869 N N . ASP A 1 118 ? -10.355 -33.045 -8.904 1.00 39.75 118 ASP A N 1
ATOM 870 C CA . ASP A 1 118 ? -10.622 -31.641 -9.192 1.00 39.75 118 ASP A CA 1
ATOM 871 C C . ASP A 1 118 ? -12.135 -31.445 -9.372 1.00 39.75 118 ASP A C 1
ATOM 873 O O . ASP A 1 118 ? -12.720 -32.034 -10.283 1.00 39.75 118 ASP A O 1
ATOM 877 N N . ASP A 1 119 ? -12.742 -30.617 -8.525 1.00 39.59 119 ASP A N 1
ATOM 878 C CA . ASP A 1 119 ? -14.097 -30.096 -8.707 1.00 39.59 119 ASP A CA 1
ATOM 879 C C . ASP A 1 119 ? -14.021 -28.574 -8.898 1.00 39.59 119 ASP A C 1
ATOM 881 O O . ASP A 1 119 ? -13.169 -27.882 -8.341 1.00 39.59 119 ASP A O 1
ATOM 885 N N . GLU A 1 120 ? -14.891 -28.099 -9.777 1.00 45.72 120 GLU A N 1
ATOM 886 C CA . GLU A 1 120 ? -14.970 -26.768 -10.363 1.00 45.72 120 GLU A CA 1
ATOM 887 C C . GLU A 1 120 ? -15.460 -25.731 -9.332 1.00 45.72 120 GLU A C 1
ATOM 889 O O . GLU A 1 120 ? -16.580 -25.841 -8.839 1.00 45.72 120 GLU A O 1
ATOM 894 N N . ASP A 1 121 ? -14.657 -24.701 -9.031 1.00 38.84 121 ASP A N 1
ATOM 895 C CA . ASP A 1 121 ? -15.118 -23.537 -8.260 1.00 38.84 121 ASP A CA 1
ATOM 896 C C . ASP A 1 121 ? -15.756 -22.513 -9.217 1.00 38.84 121 ASP A C 1
ATOM 898 O O . ASP A 1 121 ? -15.086 -21.667 -9.820 1.00 38.84 121 ASP A O 1
ATOM 902 N N . GLU A 1 122 ? -17.072 -22.660 -9.388 1.00 42.19 122 GLU A N 1
ATOM 903 C CA . GLU A 1 122 ? -17.992 -21.616 -9.844 1.00 42.19 122 GLU A CA 1
ATOM 904 C C . GLU A 1 122 ? -18.101 -20.483 -8.802 1.00 42.19 122 GLU A C 1
ATOM 906 O O . GLU A 1 122 ? -17.839 -20.655 -7.615 1.00 42.19 122 GLU A O 1
ATOM 911 N N . ASP A 1 123 ? -18.485 -19.312 -9.303 1.00 45.34 123 ASP A N 1
ATOM 912 C CA . ASP A 1 123 ? -18.630 -18.017 -8.639 1.00 45.34 123 ASP A CA 1
ATOM 913 C C . ASP A 1 123 ? -19.226 -18.035 -7.211 1.00 45.34 123 ASP A C 1
ATOM 915 O O . ASP A 1 123 ? -20.365 -18.451 -7.010 1.00 45.34 123 ASP A O 1
ATOM 919 N N . ASP A 1 124 ? -18.514 -17.423 -6.255 1.00 36.84 124 ASP A N 1
ATOM 920 C CA . ASP A 1 124 ? -19.071 -16.932 -4.984 1.00 36.84 124 ASP A CA 1
ATOM 921 C C . ASP A 1 124 ? -18.776 -15.424 -4.844 1.00 36.84 124 ASP A C 1
ATOM 923 O O . ASP A 1 124 ? -17.882 -14.967 -4.123 1.00 36.84 124 ASP A O 1
ATOM 927 N N . ASP A 1 125 ? -19.559 -14.628 -5.571 1.00 43.19 125 ASP A N 1
ATOM 928 C CA . ASP A 1 125 ? -19.885 -13.265 -5.165 1.00 43.19 125 ASP A CA 1
ATOM 929 C C . ASP A 1 125 ? -20.728 -13.315 -3.865 1.00 43.19 125 ASP A C 1
ATOM 931 O O . ASP A 1 125 ? -21.651 -14.112 -3.734 1.00 43.19 125 ASP A O 1
ATOM 935 N N . GLU A 1 126 ? -20.447 -12.403 -2.926 1.00 46.66 126 GLU A N 1
ATOM 936 C CA . GLU A 1 126 ? -21.251 -12.081 -1.725 1.00 46.66 126 GLU A CA 1
ATOM 937 C C . GLU A 1 126 ? -21.198 -13.034 -0.500 1.00 46.66 126 GLU A C 1
ATOM 939 O O . GLU A 1 126 ? -22.140 -13.758 -0.186 1.00 46.66 126 GLU A O 1
ATOM 944 N N . MET A 1 127 ? -20.187 -12.858 0.367 1.00 38.62 127 MET A N 1
ATOM 945 C CA . MET A 1 127 ? -20.290 -13.206 1.801 1.00 38.62 127 MET A CA 1
ATOM 946 C C . MET A 1 127 ? -20.152 -11.978 2.714 1.00 38.62 127 MET A C 1
ATOM 948 O O . MET A 1 127 ? -19.253 -11.876 3.547 1.00 38.62 127 MET A O 1
ATOM 952 N N . TRP A 1 128 ? -21.114 -11.056 2.633 1.00 42.56 128 TRP A N 1
ATOM 953 C CA . TRP A 1 128 ? -21.544 -10.335 3.836 1.00 42.56 128 TRP A CA 1
ATOM 954 C C . TRP A 1 128 ? -22.588 -11.203 4.534 1.00 42.56 128 TRP A C 1
ATOM 956 O O . TRP A 1 128 ? -23.788 -11.069 4.301 1.00 42.56 128 TRP A O 1
ATOM 966 N N . ALA A 1 129 ? -22.128 -12.135 5.372 1.00 37.75 129 ALA A N 1
ATOM 967 C CA . ALA A 1 129 ? -23.017 -12.927 6.206 1.00 37.75 129 ALA A CA 1
ATOM 968 C C . ALA A 1 129 ? -23.710 -12.004 7.218 1.00 37.75 129 ALA A C 1
ATOM 970 O O . ALA A 1 129 ? -23.158 -11.619 8.251 1.00 37.75 129 ALA A O 1
ATOM 971 N N . ASP A 1 130 ? -24.942 -11.651 6.871 1.00 36.66 130 ASP A N 1
ATOM 972 C CA . ASP A 1 130 ? -25.971 -11.119 7.742 1.00 36.66 130 ASP A CA 1
ATOM 973 C C . ASP A 1 130 ? -26.012 -11.998 8.999 1.00 36.66 130 ASP A C 1
ATOM 975 O O . ASP A 1 130 ? -26.425 -13.163 8.954 1.00 36.66 130 ASP A O 1
ATOM 979 N N . ALA A 1 131 ? -25.498 -11.471 10.113 1.00 39.31 131 ALA A N 1
ATOM 980 C CA . ALA A 1 131 ? -25.550 -12.118 11.413 1.00 39.31 131 ALA A CA 1
ATOM 981 C C . ALA A 1 131 ? -27.023 -12.237 11.806 1.00 39.31 131 ALA A C 1
ATOM 983 O O . ALA A 1 131 ? -27.586 -11.382 12.492 1.00 39.31 131 ALA A O 1
ATOM 984 N N . THR A 1 132 ? -27.665 -13.295 11.319 1.00 43.09 132 THR A N 1
ATOM 985 C CA . THR A 1 132 ? -29.072 -13.550 11.549 1.00 43.09 132 THR A CA 1
ATOM 986 C C . THR A 1 132 ? -29.202 -13.798 13.047 1.00 43.09 132 THR A C 1
ATOM 988 O O . THR A 1 132 ? -28.635 -14.771 13.555 1.00 43.09 132 THR A O 1
ATOM 991 N N . PRO A 1 133 ? -29.902 -12.934 13.803 1.00 41.56 133 PRO A N 1
ATOM 992 C CA . PRO A 1 133 ? -30.080 -13.179 15.220 1.00 41.56 133 PRO A CA 1
ATOM 993 C C . PRO A 1 133 ? -30.805 -14.519 15.377 1.00 41.56 133 PRO A C 1
ATOM 995 O O . PRO A 1 133 ? -31.676 -14.841 14.556 1.00 41.56 133 PRO A O 1
ATOM 998 N N . PRO A 1 134 ? -30.489 -15.315 16.414 1.00 37.81 134 PRO A N 1
ATOM 999 C CA . PRO A 1 134 ? -31.148 -16.592 16.611 1.00 37.81 134 PRO A CA 1
ATOM 1000 C C . PRO A 1 134 ? -32.658 -16.360 16.632 1.00 37.81 134 PRO A C 1
ATOM 1002 O O . PRO A 1 134 ? -33.185 -15.595 17.449 1.00 37.81 134 PRO A O 1
ATOM 1005 N N . ARG A 1 135 ? -33.359 -17.005 15.690 1.00 37.38 135 ARG A N 1
ATOM 1006 C CA . ARG A 1 135 ? -34.819 -17.032 15.633 1.00 37.38 135 ARG A CA 1
ATOM 1007 C C . ARG A 1 135 ? -35.322 -17.485 16.997 1.00 37.38 135 ARG A C 1
ATOM 1009 O O . ARG A 1 135 ? -35.261 -18.666 17.328 1.00 37.38 135 ARG A O 1
ATOM 1016 N N . ARG A 1 136 ? -35.851 -16.540 17.780 1.00 43.44 136 ARG A N 1
ATOM 1017 C CA . ARG A 1 136 ? -36.642 -16.830 18.977 1.00 43.44 136 ARG A CA 1
ATOM 1018 C C . ARG A 1 136 ? -37.760 -17.782 18.566 1.00 43.44 136 ARG A C 1
ATOM 1020 O O . ARG A 1 136 ? -38.743 -17.370 17.946 1.00 43.44 136 ARG A O 1
ATOM 1027 N N . SER A 1 137 ? -37.634 -19.044 18.953 1.00 36.88 137 SER A N 1
ATOM 1028 C CA . SER A 1 137 ? -38.760 -19.949 19.108 1.00 36.88 137 SER A CA 1
ATOM 1029 C C . SER A 1 137 ? -39.721 -19.290 20.098 1.00 36.88 137 SER A C 1
ATOM 1031 O O . SER A 1 137 ? -39.527 -19.281 21.312 1.00 36.88 137 SER A O 1
ATOM 1033 N N . ARG A 1 138 ? -40.752 -18.634 19.555 1.00 42.72 138 ARG A N 1
ATOM 1034 C CA . ARG A 1 138 ? -41.902 -18.142 20.312 1.00 42.72 138 ARG A CA 1
ATOM 1035 C C . ARG A 1 138 ? -42.689 -19.352 20.809 1.00 42.72 138 ARG A C 1
ATOM 1037 O O . ARG A 1 138 ? -43.746 -19.680 20.279 1.00 42.72 138 ARG A O 1
ATOM 1044 N N . SER A 1 139 ? -42.200 -19.975 21.871 1.00 36.66 139 SER A N 1
ATOM 1045 C CA . SER A 1 139 ? -43.015 -20.818 22.733 1.00 36.66 139 SER A CA 1
ATOM 1046 C C . SER A 1 139 ? -43.974 -19.893 23.478 1.00 36.66 139 SER A C 1
ATOM 1048 O O . SER A 1 139 ? -43.670 -19.359 24.543 1.00 36.66 139 SER A O 1
ATOM 1050 N N . ARG A 1 140 ? -45.137 -19.630 22.870 1.00 42.03 140 ARG A N 1
ATOM 1051 C CA . ARG A 1 140 ? -46.300 -19.041 23.544 1.00 42.03 140 ARG A CA 1
ATOM 1052 C C . ARG A 1 140 ? -46.865 -20.073 24.524 1.00 42.03 140 ARG A C 1
ATOM 1054 O O . ARG A 1 140 ? -47.943 -20.615 24.319 1.00 42.03 140 ARG A O 1
ATOM 1061 N N . SER A 1 141 ? -46.150 -20.297 25.616 1.00 39.03 141 SER A N 1
ATOM 1062 C CA . SER A 1 141 ? -46.688 -20.926 26.815 1.00 39.03 141 SER A CA 1
ATOM 1063 C C . SER A 1 141 ? -47.104 -19.793 27.743 1.00 39.03 141 SER A C 1
ATOM 1065 O O . SER A 1 141 ? -46.296 -19.246 28.489 1.00 39.03 141 SER A O 1
ATOM 1067 N N . ARG A 1 142 ? -48.373 -19.384 27.655 1.00 43.66 142 ARG A N 1
ATOM 1068 C CA . ARG A 1 142 ? -49.022 -18.576 28.694 1.00 43.66 142 ARG A CA 1
ATOM 1069 C C . ARG A 1 142 ? -49.062 -19.420 29.976 1.00 43.66 142 ARG A C 1
ATOM 1071 O O . ARG A 1 142 ? -50.063 -20.068 30.245 1.00 43.66 142 ARG A O 1
ATOM 1078 N N . SER A 1 143 ? -47.987 -19.402 30.761 1.00 37.69 143 SER A N 1
ATOM 1079 C CA . SER A 1 143 ? -48.068 -19.644 32.200 1.00 37.69 143 SER A CA 1
ATOM 1080 C C . SER A 1 143 ? -47.922 -18.296 32.881 1.00 37.69 143 SER A C 1
ATOM 1082 O O . SER A 1 143 ? -46.853 -17.693 32.950 1.00 37.69 143 SER A O 1
ATOM 1084 N N . ARG A 1 144 ? -49.074 -17.763 33.266 1.00 41.81 144 ARG A N 1
ATOM 1085 C CA . ARG A 1 144 ? -49.227 -16.503 33.970 1.00 41.81 144 ARG A CA 1
ATOM 1086 C C . ARG A 1 144 ? -48.932 -16.784 35.444 1.00 41.81 144 ARG A C 1
ATOM 1088 O O . ARG A 1 144 ? -49.864 -16.889 36.226 1.00 41.81 144 ARG A O 1
ATOM 1095 N N . ASN A 1 145 ? -47.654 -16.932 35.794 1.00 37.06 145 ASN A N 1
ATOM 1096 C CA . ASN A 1 145 ? -47.206 -16.865 37.182 1.00 37.06 145 ASN A CA 1
ATOM 1097 C C . ASN A 1 145 ? -46.489 -15.527 37.368 1.00 37.06 145 ASN A C 1
ATOM 1099 O O . ASN A 1 145 ? -45.325 -15.358 37.012 1.00 37.06 145 ASN A O 1
ATOM 1103 N N . GLY A 1 146 ? -47.261 -14.529 37.794 1.00 39.62 146 GLY A N 1
ATOM 1104 C CA . GLY A 1 146 ? -46.774 -13.181 38.033 1.00 39.62 146 GLY A CA 1
ATOM 1105 C C . GLY A 1 146 ? -46.028 -13.115 39.353 1.00 39.62 146 GLY A C 1
ATOM 1106 O O . GLY A 1 146 ? -46.643 -12.796 40.359 1.00 39.62 146 GLY A O 1
ATOM 1107 N N . ASN A 1 147 ? -44.718 -13.348 39.321 1.00 39.53 147 ASN A N 1
ATOM 1108 C CA . ASN A 1 147 ? -43.816 -12.912 40.381 1.00 39.53 147 ASN A CA 1
ATOM 1109 C C . ASN A 1 147 ? -42.854 -11.872 39.796 1.00 39.53 147 ASN A C 1
ATOM 1111 O O . ASN A 1 147 ? -41.905 -12.218 39.102 1.00 39.53 147 ASN A O 1
ATOM 1115 N N . GLY A 1 148 ? -43.186 -10.603 40.056 1.00 44.12 148 GLY A N 1
ATOM 1116 C CA . GLY A 1 148 ? -42.300 -9.437 40.086 1.00 44.12 148 GLY A CA 1
ATOM 1117 C C . GLY A 1 148 ? -41.354 -9.242 38.905 1.00 44.12 148 GLY A C 1
ATOM 1118 O O . GLY A 1 148 ? -40.205 -9.668 38.961 1.00 44.12 148 GLY A O 1
ATOM 1119 N N . ALA A 1 149 ? -41.784 -8.475 37.900 1.00 45.16 149 ALA A N 1
ATOM 1120 C CA . ALA A 1 149 ? -40.826 -7.616 37.216 1.00 45.16 149 ALA A CA 1
ATOM 1121 C C . ALA A 1 149 ? -40.278 -6.662 38.286 1.00 45.16 149 ALA A C 1
ATOM 1123 O O . ALA A 1 149 ? -41.016 -5.789 38.746 1.00 45.16 149 ALA A O 1
ATOM 1124 N N . THR A 1 150 ? -39.049 -6.899 38.749 1.00 53.72 150 THR A N 1
ATOM 1125 C CA . THR A 1 150 ? -38.328 -5.962 39.614 1.00 53.72 150 THR A CA 1
ATOM 1126 C C . THR A 1 150 ? -38.320 -4.633 38.888 1.00 53.72 150 THR A C 1
ATOM 1128 O O . THR A 1 150 ? -37.742 -4.515 37.810 1.00 53.72 150 THR A O 1
ATOM 1131 N N . THR A 1 151 ? -39.047 -3.658 39.416 1.00 54.91 151 THR A N 1
ATOM 1132 C CA . THR A 1 151 ? -39.018 -2.305 38.877 1.00 54.91 151 THR A CA 1
ATOM 1133 C C . THR A 1 151 ? -37.615 -1.741 39.087 1.00 54.91 151 THR A C 1
ATOM 1135 O O . THR A 1 151 ? -36.946 -2.106 40.051 1.00 54.91 151 THR A O 1
ATOM 1138 N N . TRP A 1 152 ? -37.177 -0.818 38.226 1.00 53.75 152 TRP A N 1
ATOM 1139 C CA . TRP A 1 152 ? -35.883 -0.120 38.323 1.00 53.75 152 TRP A CA 1
ATOM 1140 C C . TRP A 1 152 ? -35.503 0.332 39.751 1.00 53.75 152 TRP A C 1
ATOM 1142 O O . TRP A 1 152 ? -34.326 0.371 40.110 1.00 53.75 152 TRP A O 1
ATOM 1152 N N . GLN A 1 153 ? -36.505 0.633 40.580 1.00 50.22 153 GLN A N 1
ATOM 1153 C CA . GLN A 1 153 ? -36.374 1.000 41.991 1.00 50.22 153 GLN A CA 1
ATOM 1154 C C . GLN A 1 153 ? -35.881 -0.155 42.885 1.00 50.22 153 GLN A C 1
ATOM 1156 O O . GLN A 1 153 ? -35.024 0.064 43.732 1.00 50.22 153 GLN A O 1
ATOM 1161 N N . GLU A 1 154 ? -36.336 -1.388 42.659 1.00 56.38 154 GLU A N 1
ATOM 1162 C CA . GLU A 1 154 ? -35.943 -2.579 43.430 1.00 56.38 154 GLU A CA 1
ATOM 1163 C C . GLU A 1 154 ? -34.492 -3.007 43.119 1.00 56.38 154 GLU A C 1
ATOM 1165 O O . GLU A 1 154 ? -33.774 -3.508 43.981 1.00 56.38 154 GLU A O 1
ATOM 1170 N N . THR A 1 155 ? -34.012 -2.756 41.896 1.00 55.06 155 THR A N 1
ATOM 1171 C CA . THR A 1 155 ? -32.602 -2.934 41.495 1.00 55.06 155 THR A CA 1
ATOM 1172 C C . THR A 1 155 ? -31.659 -1.980 42.237 1.00 55.06 155 THR A C 1
ATOM 1174 O O . THR A 1 155 ? -30.601 -2.411 42.702 1.00 55.06 155 THR A O 1
ATOM 1177 N N . ILE A 1 156 ? -32.062 -0.717 42.421 1.00 57.41 156 ILE A N 1
ATOM 1178 C CA . ILE A 1 156 ? -31.310 0.304 43.180 1.00 57.41 156 ILE A CA 1
ATOM 1179 C C . ILE A 1 156 ? -31.278 -0.027 44.681 1.00 57.41 156 ILE A C 1
ATOM 1181 O O . ILE A 1 156 ? -30.331 0.312 45.381 1.00 57.41 156 ILE A O 1
ATOM 1185 N N . GLU A 1 157 ? -32.263 -0.756 45.204 1.00 63.31 157 GLU A N 1
ATOM 1186 C CA . GLU A 1 157 ? -32.213 -1.223 46.595 1.00 63.31 157 GLU A CA 1
ATOM 1187 C C . GLU A 1 157 ? -31.164 -2.334 46.812 1.00 63.31 157 GLU A C 1
ATOM 1189 O O . GLU A 1 157 ? -30.682 -2.525 47.931 1.00 63.31 157 GLU A O 1
ATOM 1194 N N . THR A 1 158 ? -30.753 -3.049 45.755 1.00 69.12 158 THR A N 1
ATOM 1195 C CA . THR A 1 158 ? -29.744 -4.127 45.846 1.00 69.12 158 THR A CA 1
ATOM 1196 C C . THR A 1 158 ? -28.298 -3.662 45.651 1.00 69.12 158 THR A C 1
ATOM 1198 O O . THR A 1 158 ? -27.370 -4.292 46.177 1.00 69.12 158 THR A O 1
ATOM 1201 N N . LEU A 1 159 ? -28.099 -2.565 44.916 1.00 78.56 159 LEU A N 1
ATOM 1202 C CA . LEU A 1 159 ? -26.803 -1.948 44.645 1.00 78.56 159 LEU A CA 1
ATOM 1203 C C . LEU A 1 159 ? -26.859 -0.478 45.040 1.00 78.56 159 LEU A C 1
ATOM 1205 O O . LEU A 1 159 ? -27.721 0.251 44.570 1.00 78.56 159 LEU A O 1
ATOM 1209 N N . SER A 1 160 ? -25.903 -0.020 45.847 1.00 84.12 160 SER A N 1
ATOM 1210 C CA . SER A 1 160 ? -25.767 1.421 46.077 1.00 84.12 160 SER A CA 1
ATOM 1211 C C . SER A 1 160 ? -25.559 2.165 44.753 1.00 84.12 160 SER A C 1
ATOM 1213 O O . SER A 1 160 ? -24.984 1.615 43.814 1.00 84.12 160 SER A O 1
ATOM 1215 N N . GLU A 1 161 ? -25.977 3.428 44.694 1.00 85.00 161 GLU A N 1
ATOM 1216 C CA . GLU A 1 161 ? -25.796 4.304 43.526 1.00 85.00 161 GLU A CA 1
ATOM 1217 C C . GLU A 1 161 ? -24.349 4.272 43.000 1.00 85.00 161 GLU A C 1
ATOM 1219 O O . GLU A 1 161 ? -24.118 4.058 41.813 1.00 85.00 161 GLU A O 1
ATOM 1224 N N . VAL A 1 162 ? -23.372 4.324 43.911 1.00 87.44 162 VAL A N 1
ATOM 1225 C CA . VAL A 1 162 ? -21.937 4.233 43.592 1.00 87.44 162 VAL A CA 1
ATOM 1226 C C . VAL A 1 162 ? -21.555 2.880 42.971 1.00 87.44 162 VAL A C 1
ATOM 1228 O O . VAL A 1 162 ? -20.741 2.826 42.050 1.00 87.44 162 VAL A O 1
ATOM 1231 N N . GLU A 1 163 ? -22.119 1.769 43.455 1.00 87.56 163 GLU A N 1
ATOM 1232 C CA . GLU A 1 163 ? -21.864 0.430 42.899 1.00 87.56 163 GLU A CA 1
ATOM 1233 C C . GLU A 1 163 ? -22.497 0.264 41.512 1.00 87.56 163 GLU A C 1
ATOM 1235 O O . GLU A 1 163 ? -21.879 -0.332 40.629 1.00 87.56 163 GLU A O 1
ATOM 1240 N N . TYR A 1 164 ? -23.700 0.806 41.313 1.00 87.31 164 TYR A N 1
ATOM 1241 C CA . TYR A 1 164 ? -24.386 0.805 40.024 1.00 87.31 164 TYR A CA 1
ATOM 1242 C C . TYR A 1 164 ? -23.611 1.617 38.981 1.00 87.31 164 TYR A C 1
ATOM 1244 O O . TYR A 1 164 ? -23.313 1.103 37.902 1.00 87.31 164 TYR A O 1
ATOM 1252 N N . GLU A 1 165 ? -23.223 2.853 39.308 1.00 90.50 165 GLU A N 1
ATOM 1253 C CA . GLU A 1 165 ? -22.428 3.693 38.409 1.00 90.50 165 GLU A CA 1
ATOM 1254 C C . GLU A 1 165 ? -21.081 3.041 38.086 1.00 90.50 165 GLU A C 1
ATOM 1256 O O . GLU A 1 165 ? -20.683 2.983 36.923 1.00 90.50 165 GLU A O 1
ATOM 1261 N N . SER A 1 166 ? -20.409 2.470 39.091 1.00 92.75 166 SER A N 1
ATOM 1262 C CA . SER A 1 166 ? -19.152 1.744 38.892 1.00 92.75 166 SER A CA 1
ATOM 1263 C C . SER A 1 166 ? -19.308 0.542 37.955 1.00 92.75 166 SER A C 1
ATOM 1265 O O . SER A 1 166 ? -18.425 0.290 37.132 1.00 92.75 166 SER A O 1
ATOM 1267 N N . LEU A 1 167 ? -20.417 -0.195 38.052 1.00 91.69 167 LEU A N 1
ATOM 1268 C CA . LEU A 1 167 ? -20.695 -1.336 37.185 1.00 91.69 167 LEU A CA 1
ATOM 1269 C C . LEU A 1 167 ? -21.027 -0.902 35.753 1.00 91.69 167 LEU A C 1
ATOM 1271 O O . LEU A 1 167 ? -20.444 -1.437 34.813 1.00 91.69 167 LEU A O 1
ATOM 1275 N N . MET A 1 168 ? -21.883 0.106 35.581 1.00 91.94 168 MET A N 1
ATOM 1276 C CA . MET A 1 168 ? -22.216 0.662 34.265 1.00 91.94 168 MET A CA 1
ATOM 1277 C C . MET A 1 168 ? -20.977 1.215 33.551 1.00 91.94 168 MET A C 1
ATOM 1279 O O . MET A 1 168 ? -20.788 0.963 32.361 1.00 91.94 168 MET A O 1
ATOM 1283 N N . LEU A 1 169 ? -20.096 1.910 34.280 1.00 94.38 169 LEU A N 1
ATOM 1284 C CA . LEU A 1 169 ? -18.811 2.374 33.755 1.00 94.38 169 LEU A CA 1
ATOM 1285 C C . LEU A 1 169 ? -17.902 1.206 33.363 1.00 94.38 169 LEU A C 1
ATOM 1287 O O . LEU A 1 169 ? -17.273 1.258 32.312 1.00 94.38 169 LEU A O 1
ATOM 1291 N N . ALA A 1 170 ? -17.847 0.140 34.166 1.00 95.00 170 ALA A N 1
ATOM 1292 C CA . ALA A 1 170 ? -17.044 -1.038 33.845 1.00 95.00 170 ALA A CA 1
ATOM 1293 C C . ALA A 1 170 ? -17.555 -1.778 32.595 1.00 95.00 170 ALA A C 1
ATOM 1295 O O . ALA A 1 170 ? -16.749 -2.222 31.781 1.00 95.00 170 ALA A O 1
ATOM 1296 N N . MET A 1 171 ? -18.877 -1.877 32.422 1.00 94.75 171 MET A N 1
ATOM 1297 C CA . MET A 1 171 ? -19.507 -2.456 31.229 1.00 94.75 171 MET A CA 1
ATOM 1298 C C . MET A 1 171 ? -19.253 -1.601 29.978 1.00 94.75 171 MET A C 1
ATOM 1300 O O . MET A 1 171 ? -18.967 -2.133 28.909 1.00 94.75 171 MET A O 1
ATOM 1304 N N . HIS A 1 172 ? -19.312 -0.273 30.096 1.00 93.06 172 HIS A N 1
ATOM 1305 C CA . HIS A 1 172 ? -18.966 0.621 28.988 1.00 93.06 172 HIS A CA 1
ATOM 1306 C C . HIS A 1 172 ? -17.484 0.505 28.614 1.00 93.06 172 HIS A C 1
ATOM 1308 O O . HIS A 1 172 ? -17.149 0.292 27.450 1.00 93.06 172 HIS A O 1
ATOM 1314 N N . ALA A 1 173 ? -16.602 0.548 29.615 1.00 94.94 173 ALA A N 1
ATOM 1315 C CA . ALA A 1 173 ? -15.162 0.425 29.425 1.00 94.94 173 ALA A CA 1
ATOM 1316 C C . ALA A 1 173 ? -14.771 -0.912 28.781 1.00 94.94 173 ALA A C 1
ATOM 1318 O O . ALA A 1 173 ? -13.804 -0.963 28.027 1.00 94.94 173 ALA A O 1
ATOM 1319 N N . SER A 1 174 ? -15.516 -1.998 29.028 1.00 95.88 174 SER A N 1
ATOM 1320 C CA . SER A 1 174 ? -15.245 -3.270 28.357 1.00 95.88 174 SER A CA 1
ATOM 1321 C C . SER A 1 174 ? -15.578 -3.240 26.865 1.00 95.88 174 SER A C 1
ATOM 1323 O O . SER A 1 174 ? -14.855 -3.854 26.089 1.00 95.88 174 SER A O 1
ATOM 1325 N N . ILE A 1 175 ? -16.630 -2.516 26.453 1.00 94.44 175 ILE A N 1
ATOM 1326 C CA . ILE A 1 175 ? -16.943 -2.319 25.028 1.00 94.44 175 ILE A CA 1
ATOM 1327 C C . ILE A 1 175 ? -15.833 -1.506 24.360 1.00 94.44 175 ILE A C 1
ATOM 1329 O O . ILE A 1 175 ? -15.359 -1.887 23.293 1.00 94.44 175 ILE A O 1
ATOM 1333 N N . GLU A 1 176 ? -15.414 -0.406 24.988 1.00 93.62 176 GLU A N 1
ATOM 1334 C CA . GLU A 1 176 ? -14.354 0.461 24.462 1.00 93.62 176 GLU A CA 1
ATOM 1335 C C . GLU A 1 176 ? -13.016 -0.274 24.360 1.00 93.62 176 GLU A C 1
ATOM 1337 O O . GLU A 1 176 ? -12.338 -0.160 23.345 1.00 93.62 176 GLU A O 1
ATOM 1342 N N . ALA A 1 177 ? -12.655 -1.072 25.368 1.00 95.06 177 ALA A N 1
ATOM 1343 C CA . ALA A 1 177 ? -11.423 -1.853 25.353 1.00 95.06 177 ALA A CA 1
ATOM 1344 C C . ALA A 1 177 ? -11.411 -2.908 24.235 1.00 95.06 177 ALA A C 1
ATOM 1346 O O . ALA A 1 177 ? -10.392 -3.079 23.566 1.00 95.06 177 ALA A O 1
ATOM 1347 N N . ASP A 1 178 ? -12.531 -3.602 24.011 1.00 94.06 178 ASP A N 1
ATOM 1348 C CA . ASP A 1 178 ? -12.634 -4.583 22.927 1.00 94.06 178 ASP A CA 1
ATOM 1349 C C . ASP A 1 178 ? -12.593 -3.890 21.549 1.00 94.06 178 ASP A C 1
ATOM 1351 O O . ASP A 1 178 ? -11.921 -4.383 20.646 1.00 94.06 178 ASP A O 1
ATOM 1355 N N . LEU A 1 179 ? -13.230 -2.719 21.399 1.00 93.19 179 LEU A N 1
ATOM 1356 C CA . LEU A 1 179 ? -13.142 -1.906 20.177 1.00 93.19 179 LEU A CA 1
ATOM 1357 C C . LEU A 1 179 ? -11.712 -1.436 19.898 1.00 93.19 179 LEU A C 1
ATOM 1359 O O . LEU A 1 179 ? -11.212 -1.640 18.799 1.00 93.19 179 LEU A O 1
ATOM 1363 N N . GLN A 1 180 ? -11.029 -0.882 20.900 1.00 95.81 180 GLN A N 1
ATOM 1364 C CA . GLN A 1 180 ? -9.637 -0.447 20.769 1.00 95.81 180 GLN A CA 1
ATOM 1365 C C . GLN A 1 180 ? -8.708 -1.603 20.396 1.00 95.81 180 GLN A C 1
ATOM 1367 O O . GLN A 1 180 ? -7.770 -1.418 19.626 1.00 95.81 180 GLN A O 1
ATOM 1372 N N . LYS A 1 181 ? -8.957 -2.803 20.931 1.00 95.44 181 LYS A N 1
ATOM 1373 C CA . LYS A 1 181 ? -8.177 -3.995 20.594 1.00 95.44 181 LYS A CA 1
ATOM 1374 C C . LYS A 1 181 ? -8.373 -4.410 19.135 1.00 95.44 181 LYS A C 1
ATOM 1376 O O . LYS A 1 181 ? -7.400 -4.788 18.492 1.00 95.44 181 LYS A O 1
ATOM 1381 N N . GLU A 1 182 ? -9.601 -4.356 18.625 1.00 94.75 182 GLU A N 1
ATOM 1382 C CA . GLU A 1 182 ? -9.894 -4.659 17.220 1.00 94.75 182 GLU A CA 1
ATOM 1383 C C . GLU A 1 182 ? -9.322 -3.601 16.274 1.00 94.75 182 GLU A C 1
ATOM 1385 O O . GLU A 1 182 ? -8.673 -3.955 15.295 1.00 94.75 182 GLU A O 1
ATOM 1390 N N . GLU A 1 183 ? -9.483 -2.316 16.594 1.00 95.44 183 GLU A N 1
ATOM 1391 C CA . GLU A 1 183 ? -8.876 -1.217 15.833 1.00 95.44 183 GLU A CA 1
ATOM 1392 C C . GLU A 1 183 ? -7.350 -1.350 15.790 1.00 95.44 183 GLU A C 1
ATOM 1394 O O . GLU A 1 183 ? -6.749 -1.254 14.723 1.00 95.44 183 GLU A O 1
ATOM 1399 N N . ALA A 1 184 ? -6.717 -1.642 16.931 1.00 97.31 184 ALA A N 1
ATOM 1400 C CA . ALA A 1 184 ? -5.279 -1.871 16.997 1.00 97.31 184 ALA A CA 1
ATOM 1401 C C . ALA A 1 184 ? -4.840 -3.097 16.182 1.00 97.31 184 ALA A C 1
ATOM 1403 O O . ALA A 1 184 ? -3.769 -3.063 15.584 1.00 97.31 184 ALA A O 1
ATOM 1404 N N . ALA A 1 185 ? -5.648 -4.161 16.141 1.00 97.56 185 ALA A N 1
ATOM 1405 C CA . ALA A 1 185 ? -5.357 -5.342 15.333 1.00 97.56 185 ALA A CA 1
ATOM 1406 C C . ALA A 1 185 ? -5.443 -5.041 13.828 1.00 97.56 185 ALA A C 1
ATOM 1408 O O . ALA A 1 185 ? -4.529 -5.408 13.096 1.00 97.56 185 ALA A O 1
ATOM 1409 N N . MET A 1 186 ? -6.479 -4.322 13.378 1.00 96.38 186 MET A N 1
ATOM 1410 C CA . MET A 1 186 ? -6.602 -3.919 11.970 1.00 96.38 186 MET A CA 1
ATOM 1411 C C . MET A 1 186 ? -5.463 -2.990 11.546 1.00 96.38 186 MET A C 1
ATOM 1413 O O . MET A 1 186 ? -4.843 -3.209 10.511 1.00 96.38 186 MET A O 1
ATOM 1417 N N . LEU A 1 187 ? -5.136 -1.990 12.370 1.00 96.81 187 LEU A N 1
ATOM 1418 C CA . LEU A 1 187 ? -4.025 -1.079 12.088 1.00 96.81 187 LEU A CA 1
ATOM 1419 C C . LEU A 1 187 ? -2.672 -1.803 12.073 1.00 96.81 187 LEU A C 1
ATOM 1421 O O . LEU A 1 187 ? -1.808 -1.449 11.277 1.00 96.81 187 LEU A O 1
ATOM 1425 N N . ALA A 1 188 ? -2.479 -2.808 12.932 1.00 97.69 188 ALA A N 1
ATOM 1426 C CA . ALA A 1 188 ? -1.265 -3.619 12.926 1.00 97.69 188 ALA A CA 1
ATOM 1427 C C . ALA A 1 188 ? -1.136 -4.444 11.637 1.00 97.69 188 ALA A C 1
ATOM 1429 O O . ALA A 1 188 ? -0.059 -4.471 11.051 1.00 97.69 188 ALA A O 1
ATOM 1430 N N . GLU A 1 189 ? -2.226 -5.053 11.165 1.00 97.94 189 GLU A N 1
ATOM 1431 C CA . GLU A 1 189 ? -2.243 -5.799 9.901 1.00 97.94 189 GLU A CA 1
ATOM 1432 C C . GLU A 1 189 ? -2.021 -4.878 8.687 1.00 97.94 189 GLU A C 1
ATOM 1434 O O . GLU A 1 189 ? -1.294 -5.212 7.752 1.00 97.94 189 GLU A O 1
ATOM 1439 N N . GLU A 1 190 ? -2.622 -3.684 8.692 1.00 97.81 190 GLU A N 1
ATOM 1440 C CA . GLU A 1 190 ? -2.385 -2.681 7.652 1.00 97.81 190 GLU A CA 1
ATOM 1441 C C . GLU A 1 190 ? -0.937 -2.207 7.610 1.00 97.81 190 GLU A C 1
ATOM 1443 O O . GLU A 1 190 ? -0.372 -2.063 6.522 1.00 97.81 190 GLU A O 1
ATOM 1448 N N . LEU A 1 191 ? -0.337 -1.995 8.782 1.00 97.50 191 LEU A N 1
ATOM 1449 C CA . LEU A 1 191 ? 1.067 -1.635 8.894 1.00 97.50 191 LEU A CA 1
ATOM 1450 C C . LEU A 1 191 ? 1.967 -2.759 8.374 1.00 97.50 191 LEU A C 1
ATOM 1452 O O . LEU A 1 191 ? 2.841 -2.480 7.562 1.00 97.50 191 LEU A O 1
ATOM 1456 N N . GLU A 1 192 ? 1.725 -4.009 8.775 1.00 97.75 192 GLU A N 1
ATOM 1457 C CA . GLU A 1 192 ? 2.490 -5.173 8.304 1.00 97.75 192 GLU A CA 1
ATOM 1458 C C . GLU A 1 192 ? 2.456 -5.273 6.772 1.00 97.75 192 GLU A C 1
ATOM 1460 O O . GLU A 1 192 ? 3.500 -5.357 6.127 1.00 97.75 192 GLU A O 1
ATOM 1465 N N . ARG A 1 193 ? 1.275 -5.131 6.162 1.00 98.00 193 ARG A N 1
ATOM 1466 C CA . ARG A 1 193 ? 1.121 -5.144 4.699 1.00 98.00 193 ARG A CA 1
ATOM 1467 C C . ARG A 1 193 ? 1.896 -4.017 4.012 1.00 98.00 193 ARG A C 1
ATOM 1469 O O . ARG A 1 193 ? 2.522 -4.238 2.975 1.00 98.00 193 ARG A O 1
ATOM 1476 N N . ALA A 1 194 ? 1.852 -2.809 4.574 1.00 97.88 194 ALA A N 1
ATOM 1477 C CA . ALA A 1 194 ? 2.585 -1.663 4.043 1.00 97.88 194 ALA A CA 1
ATOM 1478 C C . ALA A 1 194 ? 4.108 -1.847 4.178 1.00 97.88 194 ALA A C 1
ATOM 1480 O O . ALA A 1 194 ? 4.856 -1.527 3.254 1.00 97.88 194 ALA A O 1
ATOM 1481 N N . GLU A 1 195 ? 4.574 -2.400 5.300 1.00 97.88 195 GLU A N 1
ATOM 1482 C CA . GLU A 1 195 ? 5.985 -2.713 5.541 1.00 97.88 195 GLU A CA 1
ATOM 1483 C C . GLU A 1 195 ? 6.497 -3.812 4.598 1.00 97.88 195 GLU A C 1
ATOM 1485 O O . GLU A 1 195 ? 7.617 -3.719 4.083 1.00 97.88 195 GLU A O 1
ATOM 1490 N N . GLU A 1 196 ? 5.687 -4.833 4.313 1.00 97.88 196 GLU A N 1
ATOM 1491 C CA . GLU A 1 196 ? 6.007 -5.883 3.343 1.00 97.88 196 GLU A CA 1
ATOM 1492 C C . GLU A 1 196 ? 6.110 -5.344 1.913 1.00 97.88 196 GLU A C 1
ATOM 1494 O O . GLU A 1 196 ? 7.061 -5.677 1.192 1.00 97.88 196 GLU A O 1
ATOM 1499 N N . GLU A 1 197 ? 5.163 -4.496 1.504 1.00 97.69 197 GLU A N 1
ATOM 1500 C CA . GLU A 1 197 ? 5.181 -3.834 0.200 1.00 97.69 197 GLU A CA 1
ATOM 1501 C C . GLU A 1 197 ? 6.414 -2.942 0.054 1.00 97.69 197 GLU A C 1
ATOM 1503 O O . GLU A 1 197 ? 7.176 -3.103 -0.903 1.00 97.69 197 GLU A O 1
ATOM 1508 N N . GLN A 1 198 ? 6.685 -2.091 1.043 1.00 97.56 198 GLN A N 1
ATOM 1509 C CA . GLN A 1 198 ? 7.881 -1.255 1.055 1.00 97.56 198 GLN A CA 1
ATOM 1510 C C . GLN A 1 198 ? 9.157 -2.105 1.015 1.00 97.56 198 GLN A C 1
ATOM 1512 O O . GLN A 1 198 ? 10.103 -1.796 0.289 1.00 97.56 198 GLN A O 1
ATOM 1517 N N . SER A 1 199 ? 9.195 -3.209 1.762 1.00 97.94 199 SER A N 1
ATOM 1518 C CA . SER A 1 199 ? 10.334 -4.129 1.760 1.00 97.94 199 SER A CA 1
ATOM 1519 C C . SER A 1 199 ? 10.549 -4.773 0.392 1.00 97.94 199 SER A C 1
ATOM 1521 O O . SER A 1 199 ? 11.695 -4.980 -0.012 1.00 97.94 199 SER A O 1
ATOM 1523 N N . ARG A 1 200 ? 9.471 -5.098 -0.330 1.00 97.88 200 ARG A N 1
ATOM 1524 C CA . ARG A 1 200 ? 9.538 -5.610 -1.705 1.00 97.88 200 ARG A CA 1
ATOM 1525 C C . ARG A 1 200 ? 10.076 -4.549 -2.656 1.00 97.88 200 ARG A C 1
ATOM 1527 O O . ARG A 1 200 ? 11.027 -4.831 -3.374 1.00 97.88 200 ARG A O 1
ATOM 1534 N N . GLU A 1 201 ? 9.551 -3.331 -2.603 1.00 96.75 201 GLU A N 1
ATOM 1535 C CA . GLU A 1 201 ? 10.027 -2.228 -3.443 1.00 96.75 201 GLU A CA 1
ATOM 1536 C C . GLU A 1 201 ? 11.507 -1.906 -3.208 1.00 96.75 201 GLU A C 1
ATOM 1538 O O . GLU A 1 201 ? 12.256 -1.675 -4.161 1.00 96.75 201 GLU A O 1
ATOM 1543 N N . LEU A 1 202 ? 11.948 -1.916 -1.946 1.00 96.94 202 LEU A N 1
ATOM 1544 C CA . LEU A 1 202 ? 13.349 -1.700 -1.588 1.00 96.94 202 LEU A CA 1
ATOM 1545 C C . LEU A 1 202 ? 14.248 -2.828 -2.098 1.00 96.94 202 LEU A C 1
ATOM 1547 O O . LEU A 1 202 ? 15.325 -2.539 -2.618 1.00 96.94 202 LEU A O 1
ATOM 1551 N N . ARG A 1 203 ? 13.808 -4.090 -1.996 1.00 97.12 203 ARG A N 1
ATOM 1552 C CA . ARG A 1 203 ? 14.517 -5.238 -2.583 1.00 97.12 203 ARG A CA 1
ATOM 1553 C C . ARG A 1 203 ? 14.640 -5.092 -4.099 1.00 97.12 203 ARG A C 1
ATOM 1555 O O . ARG A 1 203 ? 15.750 -5.130 -4.619 1.00 97.12 203 ARG A O 1
ATOM 1562 N N . ASP A 1 204 ? 13.545 -4.787 -4.787 1.00 94.75 204 ASP A N 1
ATOM 1563 C CA . ASP A 1 204 ? 13.539 -4.591 -6.240 1.00 94.75 204 ASP A CA 1
ATOM 1564 C C . ASP A 1 204 ? 14.403 -3.390 -6.672 1.00 94.75 204 ASP A C 1
ATOM 1566 O O . ASP A 1 204 ? 15.002 -3.378 -7.750 1.00 94.75 204 ASP A O 1
ATOM 1570 N N . ALA A 1 205 ? 14.468 -2.331 -5.861 1.00 93.56 205 ALA A N 1
ATOM 1571 C CA . ALA A 1 205 ? 15.353 -1.194 -6.099 1.00 93.56 205 ALA A CA 1
ATOM 1572 C C . ALA A 1 205 ? 16.832 -1.555 -5.892 1.00 93.56 205 ALA A C 1
ATOM 1574 O O . ALA A 1 205 ? 17.664 -1.156 -6.712 1.00 93.56 205 ALA A O 1
ATOM 1575 N N . ALA A 1 206 ? 17.152 -2.319 -4.844 1.00 95.25 206 ALA A N 1
ATOM 1576 C CA . ALA A 1 206 ? 18.502 -2.805 -4.579 1.00 95.25 206 ALA A CA 1
ATOM 1577 C C . ALA A 1 206 ? 18.990 -3.722 -5.710 1.00 95.25 206 ALA A C 1
ATOM 1579 O O . ALA A 1 206 ? 20.046 -3.466 -6.282 1.00 95.25 206 ALA A O 1
ATOM 1580 N N . ASP A 1 207 ? 18.172 -4.686 -6.136 1.00 93.06 207 ASP A N 1
ATOM 1581 C CA . ASP A 1 207 ? 18.504 -5.594 -7.239 1.00 93.06 207 ASP A CA 1
ATOM 1582 C C . ASP A 1 207 ? 18.735 -4.836 -8.559 1.00 93.06 207 ASP A C 1
ATOM 1584 O O . ASP A 1 207 ? 19.652 -5.148 -9.328 1.00 93.06 207 ASP A O 1
ATOM 1588 N N . ARG A 1 208 ? 17.935 -3.792 -8.832 1.00 89.44 208 ARG A N 1
ATOM 1589 C CA . ARG A 1 208 ? 18.146 -2.905 -9.992 1.00 89.44 208 ARG A CA 1
ATOM 1590 C C . ARG A 1 208 ? 19.462 -2.141 -9.898 1.00 89.44 208 ARG A C 1
ATOM 1592 O O . ARG A 1 208 ? 20.141 -1.985 -10.914 1.00 89.44 208 ARG A O 1
ATOM 1599 N N . PHE A 1 209 ? 19.817 -1.661 -8.711 1.00 91.44 209 PHE A N 1
ATOM 1600 C CA . PHE A 1 209 ? 21.064 -0.942 -8.486 1.00 91.44 209 PHE A CA 1
ATOM 1601 C C . PHE A 1 209 ? 22.289 -1.858 -8.607 1.00 91.44 209 PHE A C 1
ATOM 1603 O O . PHE A 1 209 ? 23.268 -1.481 -9.249 1.00 91.44 209 PHE A O 1
ATOM 1610 N N . ASP A 1 210 ? 22.219 -3.077 -8.084 1.00 92.00 210 ASP A N 1
ATOM 1611 C CA . ASP A 1 210 ? 23.294 -4.062 -8.208 1.00 92.00 210 ASP A CA 1
ATOM 1612 C C . ASP A 1 210 ? 23.494 -4.480 -9.669 1.00 92.00 210 ASP A C 1
ATOM 1614 O O . ASP A 1 210 ? 24.618 -4.482 -10.177 1.00 92.00 210 ASP A O 1
ATOM 1618 N N . ALA A 1 211 ? 22.401 -4.736 -10.397 1.00 88.56 211 ALA A N 1
ATOM 1619 C CA . ALA A 1 211 ? 22.457 -4.986 -11.835 1.00 88.56 211 ALA A CA 1
ATOM 1620 C C . ALA A 1 211 ? 23.090 -3.809 -12.596 1.00 88.56 211 ALA A C 1
ATOM 1622 O O . ALA A 1 211 ? 23.927 -4.015 -13.474 1.00 88.56 211 ALA A O 1
ATOM 1623 N N . TRP A 1 212 ? 22.737 -2.576 -12.229 1.00 88.12 212 TRP A N 1
ATOM 1624 C CA . TRP A 1 212 ? 23.338 -1.373 -12.795 1.00 88.12 212 TRP A CA 1
ATOM 1625 C C . TRP A 1 212 ? 24.846 -1.280 -12.530 1.00 88.12 212 TRP A C 1
ATOM 1627 O O . TRP A 1 212 ? 25.608 -0.915 -13.430 1.00 88.12 212 TRP A O 1
ATOM 1637 N N . GLN A 1 213 ? 25.299 -1.611 -11.316 1.00 89.19 213 GLN A N 1
ATOM 1638 C CA . GLN A 1 213 ? 26.725 -1.620 -10.990 1.00 89.19 213 GLN A CA 1
ATOM 1639 C C . GLN A 1 213 ? 27.490 -2.652 -11.816 1.00 89.19 213 GLN A C 1
ATOM 1641 O O . GLN A 1 213 ? 28.558 -2.333 -12.342 1.00 89.19 213 GLN A O 1
ATOM 1646 N N . LEU A 1 214 ? 26.932 -3.855 -11.973 1.00 88.38 214 LEU A N 1
ATOM 1647 C CA . LEU A 1 214 ? 27.510 -4.893 -12.825 1.00 88.38 214 LEU A CA 1
ATOM 1648 C C . LEU A 1 214 ? 27.606 -4.425 -14.280 1.00 88.38 214 LEU A C 1
ATOM 1650 O O . LEU A 1 214 ? 28.669 -4.556 -14.884 1.00 88.38 214 LEU A O 1
ATOM 1654 N N . ASP A 1 215 ? 26.549 -3.811 -14.820 1.00 85.50 215 ASP A N 1
ATOM 1655 C CA . ASP A 1 215 ? 26.559 -3.268 -16.182 1.00 85.50 215 ASP A CA 1
ATOM 1656 C C . ASP A 1 215 ? 27.609 -2.145 -16.335 1.00 85.50 215 ASP A C 1
ATOM 1658 O O . ASP A 1 215 ? 28.276 -2.034 -17.366 1.00 85.50 215 ASP A O 1
ATOM 1662 N N . CYS A 1 216 ? 27.797 -1.308 -15.307 1.00 83.19 216 CYS A N 1
ATOM 1663 C CA . CYS A 1 216 ? 28.829 -0.270 -15.310 1.00 83.19 216 CYS A CA 1
ATOM 1664 C C . CYS A 1 216 ? 30.246 -0.843 -15.260 1.00 83.19 216 CYS A C 1
ATOM 1666 O O . CYS A 1 216 ? 31.117 -0.342 -15.971 1.00 83.19 216 CYS A O 1
ATOM 1668 N N . ALA A 1 217 ? 30.473 -1.882 -14.457 1.00 85.00 217 ALA A N 1
ATOM 1669 C CA . ALA A 1 217 ? 31.753 -2.577 -14.386 1.00 85.00 217 ALA A CA 1
ATOM 1670 C C . ALA A 1 217 ? 32.066 -3.347 -15.681 1.00 85.00 217 ALA A C 1
ATOM 1672 O O . ALA A 1 217 ? 33.224 -3.439 -16.080 1.00 85.00 217 ALA A O 1
ATOM 1673 N N . ALA A 1 218 ? 31.037 -3.867 -16.356 1.00 81.44 218 ALA A N 1
ATOM 1674 C CA . ALA A 1 218 ? 31.150 -4.595 -17.617 1.00 81.44 218 ALA A CA 1
ATOM 1675 C C . ALA A 1 218 ? 31.311 -3.689 -18.854 1.00 81.44 218 ALA A C 1
ATOM 1677 O O . ALA A 1 218 ? 31.476 -4.195 -19.968 1.00 81.44 218 ALA A O 1
ATOM 1678 N N . ALA A 1 219 ? 31.257 -2.362 -18.699 1.00 78.06 219 ALA A N 1
ATOM 1679 C CA . ALA A 1 219 ? 31.387 -1.433 -19.815 1.00 78.06 219 ALA A CA 1
ATOM 1680 C C . ALA A 1 219 ? 32.742 -1.605 -20.529 1.00 78.06 219 ALA A C 1
ATOM 1682 O O . ALA A 1 219 ? 33.807 -1.460 -19.933 1.00 78.06 219 ALA A O 1
ATOM 1683 N N . ALA A 1 220 ? 32.698 -1.887 -21.837 1.00 68.75 220 ALA A N 1
ATOM 1684 C CA . ALA A 1 220 ? 33.880 -2.229 -22.634 1.00 68.75 220 ALA A CA 1
ATOM 1685 C C . ALA A 1 220 ? 34.911 -1.093 -22.751 1.00 68.75 220 ALA A C 1
ATOM 1687 O O . ALA A 1 220 ? 36.089 -1.347 -23.011 1.00 68.75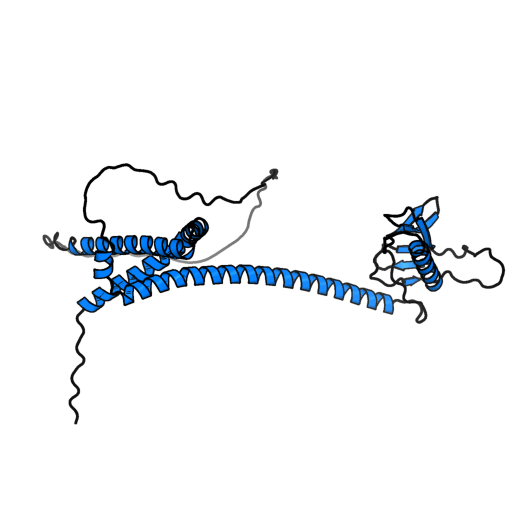 220 ALA A O 1
ATOM 1688 N N . ARG A 1 221 ? 34.481 0.163 -22.588 1.00 68.25 221 ARG A N 1
ATOM 1689 C CA . ARG A 1 221 ? 35.348 1.345 -22.583 1.00 68.25 221 ARG A CA 1
ATOM 1690 C C . ARG A 1 221 ? 34.936 2.293 -21.465 1.00 68.25 221 ARG A C 1
ATOM 1692 O O . ARG A 1 221 ? 33.751 2.561 -21.290 1.00 68.25 221 ARG A O 1
ATOM 1699 N N . ALA A 1 222 ? 35.927 2.839 -20.761 1.00 67.12 222 ALA A N 1
ATOM 1700 C CA . ALA A 1 222 ? 35.709 3.831 -19.708 1.00 67.12 222 ALA A CA 1
ATOM 1701 C C . ALA A 1 222 ? 35.014 5.107 -20.228 1.00 67.12 222 ALA A C 1
ATOM 1703 O O . ALA A 1 222 ? 34.240 5.712 -19.495 1.00 67.12 222 ALA A O 1
ATOM 1704 N N . ASP A 1 223 ? 35.231 5.452 -21.503 1.00 71.94 223 ASP A N 1
ATOM 1705 C CA . ASP A 1 223 ? 34.659 6.640 -22.153 1.00 71.94 223 ASP A CA 1
ATOM 1706 C C . ASP A 1 223 ? 33.296 6.392 -22.826 1.00 71.94 223 ASP A C 1
ATOM 1708 O O . ASP A 1 223 ? 32.746 7.297 -23.457 1.00 71.94 223 ASP A O 1
ATOM 1712 N N . ASP A 1 224 ? 32.733 5.179 -22.743 1.00 77.62 224 ASP A N 1
ATOM 1713 C CA . ASP A 1 224 ? 31.429 4.919 -23.357 1.00 77.62 224 ASP A CA 1
ATOM 1714 C C . ASP A 1 224 ? 30.319 5.666 -22.599 1.00 77.62 224 ASP A C 1
ATOM 1716 O O . ASP A 1 224 ? 30.216 5.529 -21.373 1.00 77.62 224 ASP A O 1
ATOM 1720 N N . PRO A 1 225 ? 29.444 6.418 -23.298 1.00 81.00 225 PRO A N 1
ATOM 1721 C CA . PRO A 1 225 ? 28.387 7.168 -22.641 1.00 81.00 225 PRO A CA 1
ATOM 1722 C C . PRO A 1 225 ? 27.442 6.231 -21.888 1.00 81.00 225 PRO A C 1
ATOM 1724 O O . PRO A 1 225 ? 27.176 5.090 -22.284 1.00 81.00 225 PRO A O 1
ATOM 1727 N N . VAL A 1 226 ? 26.936 6.724 -20.764 1.00 86.62 226 VAL A N 1
ATOM 1728 C CA . VAL A 1 226 ? 25.977 6.007 -19.928 1.00 86.62 226 VAL A CA 1
ATOM 1729 C C . VAL A 1 226 ? 24.591 6.164 -20.552 1.00 86.62 226 VAL A C 1
ATOM 1731 O O . VAL A 1 226 ? 23.889 7.135 -20.292 1.00 86.62 226 VAL A O 1
ATOM 1734 N N . VAL A 1 227 ? 24.213 5.214 -21.408 1.00 87.25 227 VAL A N 1
ATOM 1735 C CA . VAL A 1 227 ? 22.898 5.190 -22.066 1.00 87.25 227 VAL A CA 1
ATOM 1736 C C . VAL A 1 227 ? 22.010 4.150 -21.388 1.00 87.25 227 VAL A C 1
ATOM 1738 O O . VAL A 1 227 ? 22.382 2.977 -21.302 1.00 87.25 227 VAL A O 1
ATOM 1741 N N . LEU A 1 228 ? 20.841 4.574 -20.899 1.00 88.50 228 LEU A N 1
ATOM 1742 C CA . LEU A 1 228 ? 19.824 3.674 -20.350 1.00 88.50 228 LEU A CA 1
ATOM 1743 C C . LEU A 1 228 ? 19.139 2.896 -21.472 1.00 88.50 228 LEU A C 1
ATOM 1745 O O . LEU A 1 228 ? 18.881 3.428 -22.550 1.00 88.50 228 LEU A O 1
ATOM 1749 N N . CYS A 1 229 ? 18.798 1.639 -21.207 1.00 88.31 229 CYS A N 1
ATOM 1750 C CA . CYS A 1 229 ? 17.996 0.851 -22.128 1.00 88.31 229 CYS A CA 1
ATOM 1751 C C . CYS A 1 229 ? 16.597 1.475 -22.270 1.00 88.31 229 CYS A C 1
ATOM 1753 O O . CYS A 1 229 ? 15.874 1.540 -21.276 1.00 88.31 229 CYS A O 1
ATOM 1755 N N . PRO A 1 230 ? 16.164 1.870 -23.478 1.00 86.69 230 PRO A N 1
ATOM 1756 C CA . PRO A 1 230 ? 14.858 2.496 -23.676 1.00 86.69 230 PRO A CA 1
ATOM 1757 C C . PRO A 1 230 ? 13.682 1.524 -23.465 1.00 86.69 230 PRO A C 1
ATOM 1759 O O . PRO A 1 230 ? 12.561 1.964 -23.232 1.00 86.69 230 PRO A O 1
ATOM 1762 N N . VAL A 1 231 ? 13.940 0.209 -23.494 1.00 87.38 231 VAL A N 1
ATOM 1763 C CA . VAL A 1 231 ? 12.924 -0.836 -23.283 1.00 87.38 231 VAL A CA 1
ATOM 1764 C C . VAL A 1 231 ? 12.639 -1.052 -21.793 1.00 87.38 231 VAL A C 1
ATOM 1766 O O . VAL A 1 231 ? 11.485 -1.031 -21.383 1.00 87.38 231 VAL A O 1
ATOM 1769 N N . CYS A 1 232 ? 13.671 -1.237 -20.956 1.00 87.06 232 CYS A N 1
ATOM 1770 C CA . CYS A 1 232 ? 13.484 -1.505 -19.518 1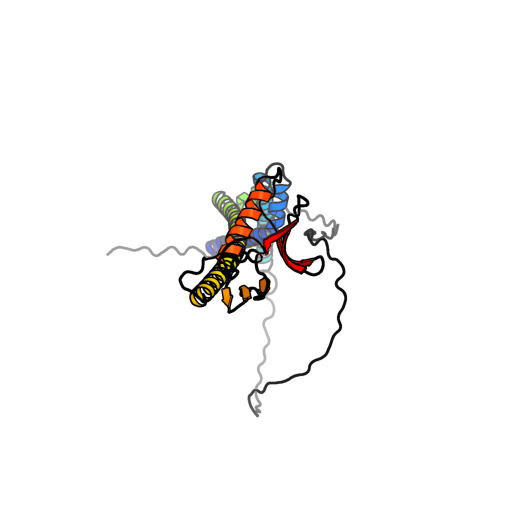.00 87.06 232 CYS A CA 1
ATOM 1771 C C . CYS A 1 232 ? 13.712 -0.293 -18.603 1.00 87.06 232 CYS A C 1
ATOM 1773 O O . CYS A 1 232 ? 13.475 -0.394 -17.399 1.00 87.06 232 CYS A O 1
ATOM 1775 N N . LYS A 1 233 ? 14.237 0.820 -19.135 1.00 86.69 233 LYS A N 1
ATOM 1776 C CA . LYS A 1 233 ? 14.546 2.092 -18.446 1.00 86.69 233 LYS A CA 1
ATOM 1777 C C . LYS A 1 233 ? 15.459 1.988 -17.207 1.00 86.69 233 LYS A C 1
ATOM 1779 O O . LYS A 1 233 ? 15.730 2.998 -16.571 1.00 86.69 233 LYS A O 1
ATOM 1784 N N . SER A 1 234 ? 15.950 0.792 -16.873 1.00 84.62 234 SER A N 1
ATOM 1785 C CA . SER A 1 234 ? 16.592 0.494 -15.580 1.00 84.62 234 SER A CA 1
ATOM 1786 C C . SER A 1 234 ? 18.043 0.030 -15.699 1.00 84.62 234 SER A C 1
ATOM 1788 O O . SER A 1 234 ? 18.795 0.119 -14.738 1.00 84.62 234 SER A O 1
ATOM 1790 N N . ARG A 1 235 ? 18.444 -0.491 -16.863 1.00 87.88 235 ARG A N 1
ATOM 1791 C CA . ARG A 1 235 ? 19.779 -1.065 -17.092 1.00 87.88 235 ARG A CA 1
ATOM 1792 C C . ARG A 1 235 ? 20.577 -0.247 -18.094 1.00 87.88 235 ARG A C 1
ATOM 1794 O O . ARG A 1 235 ? 19.987 0.399 -18.965 1.00 87.88 235 ARG A O 1
ATOM 1801 N N . ARG A 1 236 ? 21.907 -0.299 -17.994 1.00 89.00 236 ARG A N 1
ATOM 1802 C CA . ARG A 1 236 ? 22.811 0.378 -18.934 1.00 89.00 236 ARG A CA 1
ATOM 1803 C C . ARG A 1 236 ? 22.956 -0.471 -20.191 1.00 89.00 236 ARG A C 1
ATOM 1805 O O . ARG A 1 236 ? 23.046 -1.694 -20.120 1.00 89.00 236 ARG A O 1
ATOM 1812 N N . LEU A 1 237 ? 23.009 0.173 -21.351 1.00 88.38 237 LEU A N 1
ATOM 1813 C CA . LEU A 1 237 ? 23.366 -0.512 -22.587 1.00 88.38 237 LEU A CA 1
ATOM 1814 C C . LEU A 1 237 ? 24.857 -0.837 -22.605 1.00 88.38 237 LEU A C 1
ATOM 1816 O O . LEU A 1 237 ? 25.706 0.031 -22.404 1.00 88.38 237 LEU A O 1
ATOM 1820 N N . MET A 1 238 ? 25.159 -2.100 -22.879 1.00 86.75 238 MET A N 1
ATOM 1821 C CA . MET A 1 238 ? 26.509 -2.608 -23.050 1.00 86.75 238 MET A CA 1
ATOM 1822 C C . MET A 1 238 ? 26.827 -2.737 -24.536 1.00 86.75 238 MET A C 1
ATOM 1824 O O . MET A 1 238 ? 25.960 -3.025 -25.365 1.00 86.75 238 MET A O 1
ATOM 1828 N N . ARG A 1 239 ? 28.102 -2.547 -24.874 1.00 84.88 239 ARG A N 1
ATOM 1829 C CA . ARG A 1 239 ? 28.616 -2.745 -26.226 1.00 84.88 239 ARG A CA 1
ATOM 1830 C C . ARG A 1 239 ? 29.668 -3.844 -26.209 1.00 84.88 239 ARG A C 1
ATOM 1832 O O . ARG A 1 239 ? 30.649 -3.751 -25.482 1.00 84.88 239 ARG A O 1
ATOM 1839 N N . SER A 1 240 ? 29.470 -4.859 -27.039 1.00 79.50 240 SER A N 1
ATOM 1840 C CA . SER A 1 240 ? 30.493 -5.846 -27.402 1.00 79.50 240 SER A CA 1
ATOM 1841 C C . SER A 1 240 ? 30.791 -5.694 -28.893 1.00 79.50 240 SER A C 1
ATOM 1843 O O . SER A 1 240 ? 29.994 -5.085 -29.600 1.00 79.50 240 SER A O 1
ATOM 1845 N N . SER A 1 241 ? 31.935 -6.168 -29.386 1.00 74.50 241 SER A N 1
ATOM 1846 C CA . SER A 1 241 ? 32.402 -5.956 -30.768 1.00 74.50 241 SER A CA 1
ATOM 1847 C C . SER A 1 241 ? 31.294 -6.189 -31.813 1.00 74.50 241 SER A C 1
ATOM 1849 O O . SER A 1 241 ? 30.949 -7.334 -32.107 1.00 74.50 241 SER A O 1
ATOM 1851 N N . GLY A 1 242 ? 30.724 -5.099 -32.344 1.00 76.12 242 GLY A N 1
ATOM 1852 C CA . GLY A 1 242 ? 29.643 -5.115 -33.338 1.00 76.12 242 GLY A CA 1
ATOM 1853 C C . GLY A 1 242 ? 28.216 -5.328 -32.810 1.00 76.12 242 GLY A C 1
ATOM 1854 O O . GLY A 1 242 ? 27.318 -5.529 -33.614 1.00 76.12 242 GLY A O 1
ATOM 1855 N N . ASN A 1 243 ? 27.957 -5.297 -31.499 1.00 83.88 243 ASN A N 1
ATOM 1856 C CA . ASN A 1 243 ? 26.608 -5.436 -30.937 1.00 83.88 243 ASN A CA 1
ATOM 1857 C C . ASN A 1 243 ? 26.367 -4.473 -29.765 1.00 83.88 243 ASN A C 1
ATOM 1859 O O . ASN A 1 243 ? 27.204 -4.357 -28.867 1.00 83.88 243 ASN A O 1
ATOM 1863 N N . ILE A 1 244 ? 25.186 -3.855 -29.727 1.00 87.44 244 ILE A N 1
ATOM 1864 C CA . ILE A 1 244 ? 24.668 -3.136 -28.553 1.00 87.44 244 ILE A CA 1
ATOM 1865 C C . ILE A 1 244 ? 23.592 -4.010 -27.917 1.00 87.44 244 ILE A C 1
ATOM 1867 O O . ILE A 1 244 ? 22.686 -4.469 -28.606 1.00 87.44 244 ILE A O 1
ATOM 1871 N N . PHE A 1 245 ? 23.675 -4.266 -26.616 1.00 87.75 245 PHE A N 1
ATOM 1872 C CA . PHE A 1 245 ? 22.716 -5.124 -25.927 1.00 87.75 245 PHE A CA 1
ATOM 1873 C C . PHE A 1 245 ? 22.444 -4.650 -24.502 1.00 87.75 245 PHE A C 1
ATOM 1875 O O . PHE A 1 245 ? 23.239 -3.936 -23.895 1.00 87.75 245 PHE A O 1
ATOM 1882 N N . CYS A 1 246 ? 21.305 -5.069 -23.962 1.00 89.31 246 CYS A N 1
ATOM 1883 C CA . CYS A 1 246 ? 20.941 -4.862 -22.569 1.00 89.31 246 CYS A CA 1
ATOM 1884 C C . CYS A 1 246 ? 20.866 -6.200 -21.827 1.00 89.31 246 CYS A C 1
ATOM 1886 O O . CYS A 1 246 ? 20.321 -7.171 -22.354 1.00 89.31 246 CYS A O 1
ATOM 1888 N N . GLY A 1 247 ? 21.308 -6.233 -20.567 1.00 83.06 247 GLY A N 1
ATOM 1889 C CA . GLY A 1 247 ? 21.149 -7.399 -19.690 1.00 83.06 247 GLY A CA 1
ATOM 1890 C C . GLY A 1 247 ? 19.691 -7.774 -19.378 1.00 83.06 247 GLY A C 1
ATOM 1891 O O . GLY A 1 247 ? 19.452 -8.839 -18.824 1.00 83.06 247 GLY A O 1
ATOM 1892 N N . CYS A 1 248 ? 18.703 -6.942 -19.742 1.00 84.00 248 CYS A N 1
ATOM 1893 C CA . CYS A 1 248 ? 17.284 -7.303 -19.629 1.00 84.00 248 CYS A CA 1
ATOM 1894 C C . CYS A 1 248 ? 16.792 -8.247 -20.739 1.00 84.00 248 CYS A C 1
ATOM 1896 O O . CYS A 1 248 ? 15.653 -8.695 -20.676 1.00 84.00 248 CYS A O 1
ATOM 1898 N N . GLY A 1 249 ? 17.589 -8.493 -21.787 1.00 81.62 249 GLY A N 1
ATOM 1899 C CA . GLY A 1 249 ? 17.216 -9.349 -22.921 1.00 81.62 249 GLY A CA 1
ATOM 1900 C C . GLY A 1 249 ? 16.259 -8.717 -23.943 1.00 81.62 249 GLY A C 1
ATOM 1901 O O . GLY A 1 249 ? 16.183 -9.198 -25.066 1.00 81.62 249 GLY A O 1
ATOM 1902 N N . GLY A 1 250 ? 15.587 -7.611 -23.605 1.00 80.31 250 GLY A N 1
ATOM 1903 C CA . GLY A 1 250 ? 14.628 -6.928 -24.487 1.00 80.31 250 GLY A CA 1
ATOM 1904 C C . GLY A 1 250 ? 15.239 -6.004 -25.546 1.00 80.31 250 GLY A C 1
ATOM 1905 O O . GLY A 1 250 ? 14.505 -5.411 -26.330 1.00 80.31 250 GLY A O 1
ATOM 1906 N N . LEU A 1 251 ? 16.566 -5.839 -25.566 1.00 85.88 251 LEU A N 1
ATOM 1907 C CA . LEU A 1 251 ? 17.250 -5.035 -26.576 1.00 85.88 251 LEU A CA 1
ATOM 1908 C C . LEU A 1 251 ? 18.586 -5.664 -26.959 1.00 85.88 251 LEU A C 1
ATOM 1910 O O . LEU A 1 251 ? 19.487 -5.788 -26.125 1.00 85.88 251 LEU A O 1
ATOM 1914 N N . ARG A 1 252 ? 18.712 -6.020 -28.236 1.00 87.06 252 ARG A N 1
ATOM 1915 C CA . ARG A 1 252 ? 19.945 -6.481 -28.870 1.00 87.06 252 ARG A CA 1
ATOM 1916 C C . ARG A 1 252 ? 19.954 -5.979 -30.308 1.00 87.06 252 ARG A C 1
ATOM 1918 O O . ARG A 1 252 ? 19.047 -6.285 -31.063 1.00 87.06 252 ARG A O 1
ATOM 1925 N N . LEU A 1 253 ? 20.971 -5.206 -30.661 1.00 84.00 253 LEU A N 1
ATOM 1926 C CA . LEU A 1 253 ? 21.158 -4.621 -31.982 1.00 84.00 253 LEU A CA 1
ATOM 1927 C C . LEU A 1 253 ? 22.488 -5.107 -32.541 1.00 84.00 253 LEU A C 1
ATOM 1929 O O . LEU A 1 253 ? 23.536 -4.890 -31.923 1.00 84.00 253 LEU A O 1
ATOM 1933 N N . SER A 1 254 ? 22.441 -5.757 -33.700 1.00 80.69 254 SER A N 1
ATOM 1934 C CA . SER A 1 254 ? 23.632 -6.188 -34.425 1.00 80.69 254 SER A CA 1
ATOM 1935 C C . SER A 1 254 ? 24.059 -5.125 -35.422 1.00 80.69 254 SER A C 1
ATOM 1937 O O . SER A 1 254 ? 23.374 -4.834 -36.396 1.00 80.69 254 SER A O 1
ATOM 1939 N N . LEU A 1 255 ? 25.224 -4.543 -35.166 1.00 72.62 255 LEU A N 1
ATOM 1940 C CA . LEU A 1 255 ? 25.834 -3.522 -35.997 1.00 72.62 255 LEU A CA 1
ATOM 1941 C C . LEU A 1 255 ? 26.700 -4.230 -37.036 1.00 72.62 255 LEU A C 1
ATOM 1943 O O . LEU A 1 255 ? 27.816 -4.671 -36.751 1.00 72.62 255 LEU A O 1
ATOM 1947 N N . ASN A 1 256 ? 26.178 -4.383 -38.250 1.00 60.88 256 ASN A N 1
ATOM 1948 C CA . ASN A 1 256 ? 26.980 -4.885 -39.354 1.00 60.88 256 ASN A CA 1
ATOM 1949 C C . ASN A 1 256 ? 28.053 -3.846 -39.738 1.00 60.88 256 ASN A C 1
ATOM 1951 O O . ASN A 1 256 ? 27.806 -2.645 -39.812 1.00 60.88 256 ASN A O 1
ATOM 1955 N N . ALA A 1 257 ? 29.268 -4.313 -40.032 1.00 49.91 257 ALA A N 1
ATOM 1956 C CA . ALA A 1 257 ? 30.373 -3.461 -40.489 1.00 49.91 257 ALA A CA 1
ATOM 1957 C C . ALA A 1 257 ? 30.101 -2.769 -41.850 1.00 49.91 257 ALA A C 1
ATOM 1959 O O . ALA A 1 257 ? 30.930 -2.002 -42.333 1.00 49.91 257 ALA A O 1
ATOM 1960 N N . SER A 1 258 ? 28.957 -3.054 -42.484 1.00 45.97 258 SER A N 1
ATOM 1961 C CA . SER A 1 258 ? 28.551 -2.582 -43.811 1.00 45.97 258 SER A CA 1
ATOM 1962 C C . SER A 1 258 ? 27.512 -1.454 -43.801 1.00 45.97 258 SER A C 1
ATOM 1964 O O . SER A 1 258 ? 27.174 -0.953 -44.871 1.00 45.97 258 SER A O 1
ATOM 1966 N N . GLY A 1 259 ? 27.018 -1.020 -42.637 1.00 43.84 259 GLY A N 1
ATOM 1967 C CA . GLY A 1 259 ? 26.126 0.138 -42.495 1.00 43.84 259 GLY A CA 1
ATOM 1968 C C . GLY A 1 259 ? 26.859 1.479 -42.608 1.00 43.84 259 GLY A C 1
ATOM 1969 O O . GLY A 1 259 ? 26.775 2.317 -41.715 1.00 43.84 259 GLY A O 1
ATOM 1970 N N . GLY A 1 260 ? 27.632 1.672 -43.678 1.00 36.94 260 GLY A N 1
ATOM 1971 C CA . GLY A 1 260 ? 28.252 2.956 -43.980 1.00 36.94 260 GLY A CA 1
ATOM 1972 C C . GLY A 1 260 ? 27.177 3.987 -44.308 1.00 36.94 260 GLY A C 1
ATOM 1973 O O . GLY A 1 260 ? 26.416 3.813 -45.258 1.00 36.94 260 GLY A O 1
ATOM 1974 N N . VAL A 1 261 ? 27.137 5.084 -43.551 1.00 35.56 261 VAL A N 1
ATOM 1975 C CA . VAL A 1 261 ? 26.450 6.307 -43.973 1.00 35.56 261 VAL A CA 1
ATOM 1976 C C . VAL A 1 261 ? 27.062 6.730 -45.311 1.00 35.56 261 VAL A C 1
ATOM 1978 O O . VAL A 1 261 ? 28.180 7.239 -45.377 1.00 35.56 261 VAL A O 1
ATOM 1981 N N . VAL A 1 262 ? 26.336 6.487 -46.402 1.00 36.12 262 VAL A N 1
ATOM 1982 C CA . VAL A 1 262 ? 26.615 7.059 -47.723 1.00 36.12 262 VAL A CA 1
ATOM 1983 C C . VAL A 1 262 ? 26.255 8.542 -47.660 1.00 36.12 262 VAL A C 1
ATOM 1985 O O . VAL A 1 262 ? 25.157 8.965 -48.000 1.00 36.12 262 VAL A O 1
ATOM 1988 N N . GLY A 1 263 ? 27.193 9.330 -47.143 1.00 34.59 263 GLY A N 1
ATOM 1989 C CA . GLY A 1 263 ? 27.078 10.772 -46.981 1.00 34.59 263 GLY A CA 1
ATOM 1990 C C . GLY A 1 263 ? 28.461 11.386 -46.826 1.00 34.59 263 GLY A C 1
ATOM 1991 O O . GLY A 1 263 ? 28.952 11.531 -45.718 1.00 34.59 263 GLY A O 1
ATOM 1992 N N . ALA A 1 264 ? 29.090 11.652 -47.971 1.00 33.97 264 ALA A N 1
ATOM 1993 C CA . ALA A 1 264 ? 30.258 12.500 -48.215 1.00 33.97 264 ALA A CA 1
ATOM 1994 C C . ALA A 1 264 ? 31.108 12.940 -46.998 1.00 33.97 264 ALA A C 1
ATOM 1996 O O . ALA A 1 264 ? 30.794 13.918 -46.328 1.00 33.97 264 ALA A O 1
ATOM 1997 N N . GLY A 1 265 ? 32.282 12.314 -46.852 1.00 31.83 265 GLY A N 1
ATOM 1998 C CA . GLY A 1 265 ? 33.443 12.939 -46.208 1.00 31.83 265 GLY A CA 1
ATOM 1999 C C . GLY A 1 265 ? 33.910 12.295 -44.904 1.00 31.83 265 GLY A C 1
ATOM 2000 O O . GLY A 1 265 ? 33.618 12.798 -43.833 1.00 31.83 265 GLY A O 1
ATOM 2001 N N . GLY A 1 266 ? 34.741 11.255 -45.024 1.00 32.69 266 GLY A N 1
ATOM 2002 C CA . GLY A 1 266 ? 35.835 10.978 -44.085 1.00 32.69 266 GLY A CA 1
ATOM 2003 C C . GLY A 1 266 ? 35.473 10.472 -42.685 1.00 32.69 266 GLY A C 1
ATOM 2004 O O . GLY A 1 266 ? 35.223 11.252 -41.776 1.00 32.69 266 GLY A O 1
ATOM 2005 N N . GLY A 1 267 ? 35.632 9.163 -42.482 1.00 34.44 267 GLY A N 1
ATOM 2006 C CA . GLY A 1 267 ? 35.759 8.552 -41.157 1.00 34.44 267 GLY A CA 1
ATOM 2007 C C . GLY A 1 267 ? 34.848 7.346 -41.001 1.00 34.44 267 GLY A C 1
ATOM 2008 O O . GLY A 1 267 ? 33.635 7.494 -40.928 1.00 34.44 267 GLY A O 1
ATOM 2009 N N . GLY A 1 268 ? 35.426 6.145 -40.945 1.00 36.62 268 GLY A N 1
ATOM 2010 C CA . GLY A 1 268 ? 34.718 4.932 -40.536 1.00 36.62 268 GLY A CA 1
ATOM 2011 C C . GLY A 1 268 ? 34.304 5.038 -39.069 1.00 36.62 268 GLY A C 1
ATOM 2012 O O . GLY A 1 268 ? 34.997 4.535 -38.191 1.00 36.62 268 GLY A O 1
ATOM 2013 N N . GLY A 1 269 ? 33.220 5.763 -38.805 1.00 47.09 269 GLY A N 1
ATOM 2014 C CA . GLY A 1 269 ? 32.642 5.898 -37.479 1.00 47.09 269 GLY A CA 1
ATOM 2015 C C . GLY A 1 269 ? 31.901 4.617 -37.135 1.00 47.09 269 GLY A C 1
ATOM 2016 O O . GLY A 1 269 ? 30.840 4.352 -37.693 1.00 47.09 269 GLY A O 1
ATOM 2017 N N . GLU A 1 270 ? 32.467 3.812 -36.236 1.00 56.50 270 GLU A N 1
ATOM 2018 C CA . GLU A 1 270 ? 31.733 2.730 -35.583 1.00 56.50 270 GLU A CA 1
ATOM 2019 C C . GLU A 1 270 ? 30.406 3.289 -35.051 1.00 56.50 270 GLU A C 1
ATOM 2021 O O . GLU A 1 270 ? 30.401 4.268 -34.299 1.00 56.50 270 GLU A O 1
ATOM 2026 N N . VAL A 1 271 ? 29.279 2.676 -35.424 1.00 64.44 271 VAL A N 1
ATOM 2027 C CA . VAL A 1 271 ? 27.991 2.962 -34.788 1.00 64.44 271 VAL A CA 1
ATOM 2028 C C . VAL A 1 271 ? 28.158 2.674 -33.294 1.00 64.44 271 VAL A C 1
ATOM 2030 O O . VAL A 1 271 ? 28.361 1.540 -32.869 1.00 64.44 271 VAL A O 1
ATOM 2033 N N . GLY A 1 272 ? 28.197 3.734 -32.493 1.00 74.88 272 GLY A N 1
ATOM 2034 C CA . GLY A 1 272 ? 28.496 3.672 -31.067 1.00 74.88 272 GLY A CA 1
ATOM 2035 C C . GLY A 1 272 ? 27.304 4.080 -30.214 1.00 74.88 272 GLY A C 1
ATOM 2036 O O . GLY A 1 272 ? 26.328 4.647 -30.705 1.00 74.88 272 GLY A O 1
ATOM 2037 N N . LEU A 1 273 ? 27.418 3.859 -28.903 1.00 80.94 273 LEU A N 1
ATOM 2038 C CA . LEU A 1 273 ? 26.410 4.277 -27.922 1.00 80.94 273 LEU A CA 1
ATOM 2039 C C . LEU A 1 273 ? 26.109 5.787 -27.991 1.00 80.94 273 LEU A C 1
ATOM 2041 O O . LEU A 1 273 ? 24.974 6.187 -27.768 1.00 80.94 273 LEU A O 1
ATOM 2045 N N . ALA A 1 274 ? 27.086 6.613 -28.382 1.00 83.56 274 ALA A N 1
ATOM 2046 C CA . ALA A 1 274 ? 26.902 8.052 -28.585 1.00 83.56 274 ALA A CA 1
ATOM 2047 C C . ALA A 1 274 ? 25.936 8.388 -29.738 1.00 83.56 274 ALA A C 1
ATOM 2049 O O . ALA A 1 274 ? 25.128 9.308 -29.620 1.00 83.56 274 ALA A O 1
ATOM 2050 N N . LEU A 1 275 ? 25.982 7.630 -30.844 1.00 85.25 275 LEU A N 1
ATOM 2051 C CA . LEU A 1 275 ? 25.045 7.821 -31.954 1.00 85.25 275 LEU A CA 1
ATOM 2052 C C . LEU A 1 275 ? 23.633 7.405 -31.536 1.00 85.25 275 LEU A C 1
ATOM 2054 O O . LEU A 1 275 ? 22.685 8.136 -31.807 1.00 85.25 275 LEU A O 1
ATOM 2058 N N . LEU A 1 276 ? 23.503 6.273 -30.835 1.00 86.06 276 LEU A N 1
ATOM 2059 C CA . LEU A 1 276 ? 22.220 5.822 -30.293 1.00 86.06 276 LEU A CA 1
ATOM 2060 C C . LEU A 1 276 ? 21.623 6.855 -29.331 1.00 86.06 276 LEU A C 1
ATOM 2062 O O . LEU A 1 276 ? 20.444 7.166 -29.445 1.00 86.06 276 LEU A O 1
ATOM 2066 N N . GLN A 1 277 ? 22.432 7.426 -28.436 1.00 88.38 277 GLN A N 1
ATOM 2067 C CA . GLN A 1 277 ? 21.992 8.485 -27.528 1.00 88.38 277 GLN A CA 1
ATOM 2068 C C . GLN A 1 277 ? 21.442 9.690 -28.298 1.00 88.38 277 GLN A C 1
ATOM 2070 O O . GLN A 1 277 ? 20.301 10.079 -28.083 1.00 88.38 277 GLN A O 1
ATOM 2075 N N . SER A 1 278 ? 22.202 10.209 -29.267 1.00 88.69 278 SER A N 1
ATOM 2076 C CA . SER A 1 278 ? 21.752 11.345 -30.079 1.00 88.69 278 SER A CA 1
ATOM 2077 C C . SER A 1 278 ? 20.476 11.035 -30.869 1.00 88.69 278 SER A C 1
ATOM 2079 O O . SER A 1 278 ? 19.606 11.893 -30.999 1.00 88.69 278 SER A O 1
ATOM 2081 N N . ARG A 1 279 ? 20.329 9.807 -31.385 1.00 88.56 279 ARG A N 1
ATOM 2082 C CA . ARG A 1 279 ? 19.114 9.379 -32.092 1.00 88.56 279 ARG A CA 1
ATOM 2083 C C . ARG A 1 279 ? 17.908 9.275 -31.166 1.00 88.56 279 ARG A C 1
ATOM 2085 O O . ARG A 1 279 ? 16.824 9.690 -31.568 1.00 88.56 279 ARG A O 1
ATOM 2092 N N . LEU A 1 280 ? 18.086 8.769 -29.947 1.00 88.50 280 LEU A N 1
ATOM 2093 C CA . LEU A 1 280 ? 17.029 8.740 -28.936 1.00 88.50 280 LEU A CA 1
ATOM 2094 C C . LEU A 1 280 ? 16.589 10.160 -28.566 1.00 88.50 280 LEU A C 1
ATOM 2096 O O . LEU A 1 280 ? 15.391 10.438 -28.605 1.00 88.50 280 LEU A O 1
ATOM 2100 N N . ASP A 1 281 ? 17.536 11.064 -28.307 1.00 87.50 281 ASP A N 1
ATOM 2101 C CA . ASP A 1 281 ? 17.246 12.469 -27.993 1.00 87.50 281 ASP A CA 1
ATOM 2102 C C . ASP A 1 281 ? 16.454 13.134 -29.131 1.00 87.50 281 ASP A C 1
ATOM 2104 O O . ASP A 1 281 ? 15.385 13.697 -28.903 1.00 87.50 281 ASP A O 1
ATOM 2108 N N . GLN A 1 282 ? 16.892 12.955 -30.384 1.00 89.06 282 GLN A N 1
ATOM 2109 C CA . GLN A 1 282 ? 16.181 13.459 -31.566 1.00 89.06 282 GLN A CA 1
ATOM 2110 C C . GLN A 1 282 ? 14.767 12.880 -31.717 1.00 89.06 282 GLN A C 1
ATOM 2112 O O . GLN A 1 282 ? 13.889 13.556 -32.257 1.00 89.06 282 GLN A O 1
ATOM 2117 N N . CYS A 1 283 ? 14.532 11.624 -31.321 1.00 86.94 283 CYS A N 1
ATOM 2118 C CA . CYS A 1 283 ? 13.194 11.023 -31.356 1.00 86.94 283 CYS A CA 1
ATOM 2119 C C . CYS A 1 283 ? 12.276 11.677 -30.319 1.00 86.94 283 CYS A C 1
ATOM 2121 O O . CYS A 1 283 ? 11.148 12.046 -30.647 1.00 86.94 283 CYS A O 1
ATOM 2123 N N . TYR A 1 284 ? 12.766 11.880 -29.093 1.00 87.31 284 TYR A N 1
ATOM 2124 C CA . TYR A 1 284 ? 12.009 12.574 -28.052 1.00 87.31 284 TYR A CA 1
ATOM 2125 C C . TYR A 1 284 ? 11.734 14.037 -28.410 1.00 87.31 284 TYR A C 1
ATOM 2127 O O . TYR A 1 284 ? 10.611 14.500 -28.220 1.00 87.31 284 TYR A O 1
ATOM 2135 N N . GLU A 1 285 ? 12.708 14.752 -28.977 1.00 86.69 285 GLU A N 1
ATOM 2136 C CA . GLU A 1 285 ? 12.528 16.136 -29.429 1.00 86.69 285 GLU A CA 1
ATOM 2137 C C . GLU A 1 285 ? 11.488 16.246 -30.546 1.00 86.69 285 GLU A C 1
ATOM 2139 O O . GLU A 1 285 ? 10.621 17.116 -30.497 1.00 86.69 285 GLU A O 1
ATOM 2144 N N . ARG A 1 286 ? 11.520 15.352 -31.542 1.00 85.31 286 ARG A N 1
ATOM 2145 C CA . ARG A 1 286 ? 10.541 15.378 -32.640 1.00 85.31 286 ARG A CA 1
ATOM 2146 C C . ARG A 1 286 ? 9.146 14.977 -32.201 1.00 85.31 286 ARG A C 1
ATOM 2148 O O . ARG A 1 286 ? 8.183 15.572 -32.674 1.00 85.31 286 ARG A O 1
ATOM 2155 N N . HIS A 1 287 ? 9.037 14.023 -31.283 1.00 85.44 287 HIS A N 1
ATOM 2156 C CA . HIS A 1 287 ? 7.758 13.689 -30.674 1.00 85.44 287 HIS A CA 1
ATOM 2157 C C . HIS A 1 287 ? 7.211 14.863 -29.844 1.00 85.44 287 HIS A C 1
ATOM 2159 O O . HIS A 1 287 ? 6.051 15.235 -29.998 1.00 85.44 287 HIS A O 1
ATOM 2165 N N . GLY A 1 288 ? 8.053 15.484 -29.010 1.00 80.25 288 GLY A N 1
ATOM 2166 C CA . GLY A 1 288 ? 7.682 16.631 -28.173 1.00 80.25 288 GLY A CA 1
ATOM 2167 C C . GLY A 1 288 ? 7.451 17.935 -28.944 1.00 80.25 288 GLY A C 1
ATOM 2168 O O . GLY A 1 288 ? 6.784 18.829 -28.434 1.00 80.25 288 GLY A O 1
ATOM 2169 N N . GLY A 1 289 ? 7.983 18.047 -30.164 1.00 77.62 289 GLY A N 1
ATOM 2170 C CA . GLY A 1 289 ? 7.695 19.138 -31.095 1.00 77.62 289 GLY A CA 1
ATOM 2171 C C . GLY A 1 289 ? 6.341 19.007 -31.802 1.00 77.62 289 GLY A C 1
ATOM 2172 O O . GLY A 1 289 ? 5.886 19.971 -32.415 1.00 77.62 289 GLY A O 1
ATOM 2173 N N . GLY A 1 290 ? 5.699 17.836 -31.727 1.00 72.44 290 GLY A N 1
ATOM 2174 C CA . GLY A 1 290 ? 4.301 17.658 -32.107 1.00 72.44 290 GLY A CA 1
ATOM 2175 C C . GLY A 1 290 ? 3.360 18.011 -30.953 1.00 72.44 290 GLY A C 1
ATOM 2176 O O . GLY A 1 290 ? 3.741 17.941 -29.789 1.00 72.44 290 GLY A O 1
ATOM 2177 N N . ASP A 1 291 ? 2.097 18.318 -31.255 1.00 74.56 291 ASP A N 1
ATOM 2178 C CA . ASP A 1 291 ? 1.057 18.615 -30.251 1.00 74.56 291 ASP A CA 1
ATOM 2179 C C . ASP A 1 291 ? 0.621 17.375 -29.422 1.00 74.56 291 ASP A C 1
ATOM 2181 O O . ASP A 1 291 ? -0.517 17.282 -28.949 1.00 74.56 291 ASP A O 1
ATOM 2185 N N . CYS A 1 292 ? 1.497 16.379 -29.249 1.00 80.56 292 CYS A N 1
ATOM 2186 C CA . CYS A 1 292 ? 1.209 15.173 -28.486 1.00 80.56 292 CYS A CA 1
ATOM 2187 C C . CYS A 1 292 ? 1.375 15.423 -26.981 1.00 80.56 292 CYS A C 1
ATOM 2189 O O . CYS A 1 292 ? 2.375 15.973 -26.522 1.00 80.56 292 CYS A O 1
ATOM 2191 N N . ARG A 1 293 ? 0.391 14.984 -26.187 1.00 78.56 293 ARG A N 1
ATOM 2192 C CA . ARG A 1 293 ? 0.420 15.101 -24.718 1.00 78.56 293 ARG A CA 1
ATOM 2193 C C . ARG A 1 293 ? 1.145 13.940 -24.035 1.00 78.56 293 ARG A C 1
ATOM 2195 O O . ARG A 1 293 ? 1.445 14.041 -22.845 1.00 78.56 293 ARG A O 1
ATOM 2202 N N . CYS A 1 294 ? 1.455 12.871 -24.771 1.00 76.94 294 CYS A N 1
ATOM 2203 C CA . CYS A 1 294 ? 2.287 11.786 -24.271 1.00 76.94 294 CYS A CA 1
ATOM 2204 C C . CYS A 1 294 ? 3.697 12.277 -23.957 1.00 76.94 294 CYS A C 1
ATOM 2206 O O . CYS A 1 294 ? 4.345 12.931 -24.769 1.00 76.94 294 CYS A O 1
ATOM 2208 N N . ARG A 1 295 ? 4.211 11.880 -22.794 1.00 71.75 295 ARG A N 1
ATOM 2209 C CA . ARG A 1 295 ? 5.637 12.020 -22.460 1.00 71.75 295 ARG A CA 1
ATOM 2210 C C . ARG A 1 295 ? 6.424 10.731 -22.655 1.00 71.75 295 ARG A C 1
ATOM 2212 O O . ARG A 1 295 ? 7.648 10.759 -22.606 1.00 71.75 295 ARG A O 1
ATOM 2219 N N . GLU A 1 296 ? 5.735 9.615 -22.870 1.00 82.31 296 GLU A N 1
ATOM 2220 C CA . GLU A 1 296 ? 6.356 8.300 -22.945 1.00 82.31 296 GLU A CA 1
ATOM 2221 C C . GLU A 1 296 ? 6.253 7.713 -24.348 1.00 82.31 296 GLU A C 1
ATOM 2223 O O . GLU A 1 296 ? 5.165 7.571 -24.903 1.00 82.31 296 GLU A O 1
ATOM 2228 N N . LEU A 1 297 ? 7.410 7.344 -24.895 1.00 86.19 297 LEU A N 1
ATOM 2229 C CA . LEU A 1 297 ? 7.529 6.541 -26.103 1.00 86.19 297 LEU A CA 1
ATOM 2230 C C . LEU A 1 297 ? 7.754 5.082 -25.705 1.00 86.19 297 LEU A C 1
ATOM 2232 O O . LEU A 1 297 ? 8.501 4.785 -24.769 1.00 86.19 297 LEU A O 1
ATOM 2236 N N . SER A 1 298 ? 7.109 4.172 -26.427 1.00 87.00 298 SER A N 1
ATOM 2237 C CA . SER A 1 298 ? 7.382 2.742 -26.329 1.00 87.00 298 SER A CA 1
ATOM 2238 C C . SER A 1 298 ? 8.469 2.364 -27.329 1.00 87.00 298 SER A C 1
ATOM 2240 O O . SER A 1 298 ? 8.437 2.799 -28.478 1.00 87.00 298 SER A O 1
ATOM 2242 N N . PHE A 1 299 ? 9.444 1.575 -26.882 1.00 89.31 299 PHE A N 1
ATOM 2243 C CA . PHE A 1 299 ? 10.554 1.133 -27.717 1.00 89.31 299 PHE A CA 1
ATOM 2244 C C . PHE A 1 299 ? 10.565 -0.383 -27.806 1.00 89.31 299 PHE A C 1
ATOM 2246 O O . PHE A 1 299 ? 10.426 -1.065 -26.789 1.00 89.31 299 PHE A O 1
ATOM 2253 N N . ALA A 1 300 ? 10.768 -0.903 -29.010 1.00 86.38 300 ALA A N 1
ATOM 2254 C CA . ALA A 1 300 ? 10.925 -2.330 -29.240 1.00 86.38 300 ALA A CA 1
ATOM 2255 C C . ALA A 1 300 ? 11.836 -2.579 -30.443 1.00 86.38 300 ALA A C 1
ATOM 2257 O O . ALA A 1 300 ? 11.793 -1.843 -31.430 1.00 86.38 300 ALA A O 1
ATOM 2258 N N . VAL A 1 301 ? 12.651 -3.631 -30.357 1.00 84.75 301 VAL A N 1
ATOM 2259 C CA . VAL A 1 301 ? 13.371 -4.164 -31.518 1.00 84.75 301 VAL A CA 1
ATOM 2260 C C . VAL A 1 301 ? 12.412 -5.098 -32.239 1.00 84.75 301 VAL A C 1
ATOM 2262 O O . VAL A 1 301 ? 11.973 -6.096 -31.669 1.00 84.75 301 VAL A O 1
ATOM 2265 N N . VAL A 1 302 ? 12.022 -4.731 -33.453 1.00 83.44 302 VAL A N 1
ATOM 2266 C CA . VAL A 1 302 ? 11.048 -5.479 -34.256 1.00 83.44 302 VAL A CA 1
ATOM 2267 C C . VAL A 1 302 ? 11.532 -5.471 -35.700 1.00 83.44 302 VAL A C 1
ATOM 2269 O O . VAL A 1 302 ? 12.085 -4.472 -36.150 1.00 83.44 302 VAL A O 1
ATOM 2272 N N . ASP A 1 303 ? 11.304 -6.554 -36.438 1.00 80.94 303 ASP A N 1
ATOM 2273 C CA . ASP A 1 303 ? 11.397 -6.522 -37.898 1.00 80.94 303 ASP A CA 1
ATOM 2274 C C . ASP A 1 303 ? 10.124 -5.874 -38.459 1.00 80.94 303 ASP A C 1
ATOM 2276 O O . ASP A 1 303 ? 9.043 -6.474 -38.454 1.00 80.94 303 ASP A O 1
ATOM 2280 N N . LYS A 1 304 ? 10.235 -4.617 -38.902 1.00 74.25 304 LYS A N 1
ATOM 2281 C CA . LYS A 1 304 ? 9.180 -3.942 -39.665 1.00 74.25 304 LYS A CA 1
ATOM 2282 C C . LYS A 1 304 ? 9.732 -3.643 -41.059 1.00 74.25 304 LYS A C 1
ATOM 2284 O O . LYS A 1 304 ? 10.778 -3.025 -41.212 1.00 74.25 304 LYS A O 1
ATOM 2289 N N . PHE A 1 305 ? 8.989 -4.043 -42.092 1.00 70.00 305 PHE A N 1
ATOM 2290 C CA . PHE A 1 305 ? 9.347 -3.827 -43.503 1.00 70.00 305 PHE A CA 1
ATOM 2291 C C . PHE A 1 305 ? 10.637 -4.536 -43.970 1.00 70.00 305 PHE A C 1
ATOM 2293 O O . PHE A 1 305 ? 11.257 -4.092 -44.937 1.00 70.00 305 PHE A O 1
ATOM 2300 N N . GLY A 1 306 ? 11.017 -5.655 -43.335 1.00 73.31 306 GLY A N 1
ATOM 2301 C CA . GLY A 1 306 ? 12.206 -6.440 -43.691 1.00 73.31 306 GLY A CA 1
ATOM 2302 C C . GLY A 1 306 ? 13.509 -5.855 -43.140 1.00 73.31 306 GLY A C 1
ATOM 2303 O O . GLY A 1 306 ? 14.584 -6.153 -43.665 1.00 73.31 306 GLY A O 1
ATOM 2304 N N . ILE A 1 307 ? 13.403 -4.984 -42.133 1.00 75.69 307 ILE A N 1
ATOM 2305 C CA . ILE A 1 307 ? 14.514 -4.342 -41.439 1.00 75.69 307 ILE A CA 1
ATOM 2306 C C . ILE A 1 307 ? 14.300 -4.548 -39.937 1.00 75.69 307 ILE A C 1
ATOM 2308 O O . ILE A 1 307 ? 13.347 -4.032 -39.351 1.00 75.69 307 ILE A O 1
ATOM 2312 N N . GLU A 1 308 ? 15.212 -5.290 -39.311 1.00 80.62 308 GLU A N 1
ATOM 2313 C CA . GLU A 1 308 ? 15.289 -5.410 -37.856 1.00 80.62 308 GLU A CA 1
ATOM 2314 C C . GLU A 1 308 ? 15.967 -4.158 -37.292 1.00 80.62 308 GLU A C 1
ATOM 2316 O O . GLU A 1 308 ? 17.171 -3.959 -37.453 1.00 80.62 308 GLU A O 1
ATOM 2321 N N . ALA A 1 309 ? 15.169 -3.297 -36.665 1.00 82.44 309 ALA A N 1
ATOM 2322 C CA . ALA A 1 309 ? 15.602 -2.002 -36.156 1.00 82.44 309 ALA A CA 1
ATOM 2323 C C . ALA A 1 309 ? 14.951 -1.706 -34.802 1.00 82.44 309 ALA A C 1
ATOM 2325 O O . ALA A 1 309 ? 13.937 -2.301 -34.417 1.00 82.44 309 ALA A O 1
ATOM 2326 N N . LEU A 1 310 ? 15.537 -0.766 -34.061 1.00 86.38 310 LEU A N 1
ATOM 2327 C CA . LEU A 1 310 ? 14.908 -0.239 -32.854 1.00 86.38 310 LEU A CA 1
ATOM 2328 C C . LEU A 1 310 ? 13.846 0.780 -33.260 1.00 86.38 310 LEU A C 1
ATOM 2330 O O . LEU A 1 310 ? 14.190 1.851 -33.753 1.00 86.38 310 LEU A O 1
ATOM 2334 N N . TYR A 1 311 ? 12.574 0.489 -33.007 1.00 87.81 311 TYR A N 1
ATOM 2335 C CA . TYR A 1 311 ? 11.482 1.416 -33.292 1.00 87.81 311 TYR A CA 1
ATOM 2336 C C . TYR A 1 311 ? 11.025 2.149 -32.033 1.00 87.81 311 TYR A C 1
ATOM 2338 O O . TYR A 1 311 ? 10.910 1.545 -30.967 1.00 87.81 311 TYR A O 1
ATOM 2346 N N . ALA A 1 312 ? 10.734 3.439 -32.185 1.00 89.25 312 ALA A N 1
ATOM 2347 C CA . ALA A 1 312 ? 10.023 4.270 -31.226 1.00 89.25 312 ALA A CA 1
ATOM 2348 C C . ALA A 1 312 ? 8.577 4.450 -31.699 1.00 89.25 312 ALA A C 1
ATOM 2350 O O . ALA A 1 312 ? 8.342 4.865 -32.834 1.00 89.25 312 ALA A O 1
ATOM 2351 N N . GLU A 1 313 ? 7.615 4.145 -30.836 1.00 89.94 313 GLU A N 1
ATOM 2352 C CA . GLU A 1 313 ? 6.186 4.235 -31.128 1.00 89.94 313 GLU A CA 1
ATOM 2353 C C . GLU A 1 313 ? 5.458 4.959 -29.994 1.00 89.94 313 GLU A C 1
ATOM 2355 O O . GLU A 1 313 ? 5.640 4.637 -28.813 1.00 89.94 313 GLU A O 1
ATOM 2360 N N . CYS A 1 314 ? 4.618 5.931 -30.347 1.00 89.19 314 CYS A N 1
ATOM 2361 C CA . CYS A 1 314 ? 3.672 6.540 -29.419 1.00 89.19 314 CYS A CA 1
ATOM 2362 C C . CYS A 1 314 ? 2.302 5.869 -29.568 1.00 89.19 314 CYS A C 1
ATOM 2364 O O . CYS A 1 314 ? 1.833 5.631 -30.677 1.00 89.19 314 CYS A O 1
ATOM 2366 N N . ARG A 1 315 ? 1.636 5.575 -28.447 1.00 84.62 315 ARG A N 1
ATOM 2367 C CA . ARG A 1 315 ? 0.298 4.959 -28.461 1.00 84.62 315 ARG A CA 1
ATOM 2368 C C . ARG A 1 315 ? -0.830 5.960 -28.723 1.00 84.62 315 ARG A C 1
ATOM 2370 O O . ARG A 1 315 ? -1.931 5.544 -29.065 1.00 84.62 315 ARG A O 1
ATOM 2377 N N . GLU A 1 316 ? -0.573 7.257 -28.554 1.00 83.62 316 GLU A N 1
ATOM 2378 C CA . GLU A 1 316 ? -1.598 8.308 -28.658 1.00 83.62 316 GLU A CA 1
ATOM 2379 C C . GLU A 1 316 ? -1.483 9.168 -29.918 1.00 83.62 316 GLU A C 1
ATOM 2381 O O . GLU A 1 316 ? -2.491 9.668 -30.414 1.00 83.62 316 GLU A O 1
ATOM 2386 N N . CYS A 1 317 ? -0.282 9.337 -30.470 1.00 82.44 317 CYS A N 1
ATOM 2387 C CA . CYS A 1 317 ? -0.107 9.894 -31.806 1.00 82.44 317 CYS A CA 1
ATOM 2388 C C . CYS A 1 317 ? 0.553 8.833 -32.678 1.00 82.44 317 CYS A C 1
ATOM 2390 O O . CYS A 1 317 ? 1.405 8.102 -32.191 1.00 82.44 317 CYS A O 1
ATOM 2392 N N . ALA A 1 318 ? 0.181 8.737 -33.956 1.00 81.75 318 ALA A N 1
ATOM 2393 C CA . ALA A 1 318 ? 0.699 7.739 -34.903 1.00 81.75 318 ALA A CA 1
ATOM 2394 C C . ALA A 1 318 ? 2.195 7.930 -35.262 1.00 81.75 318 ALA A C 1
ATOM 2396 O O . ALA A 1 318 ? 2.623 7.664 -36.384 1.00 81.75 318 ALA A O 1
ATOM 2397 N N . PHE A 1 319 ? 2.985 8.445 -34.322 1.00 85.06 319 PHE A N 1
ATOM 2398 C CA . PHE A 1 319 ? 4.419 8.590 -34.390 1.00 85.06 319 PHE A CA 1
ATOM 2399 C C . PHE A 1 319 ? 5.061 7.209 -34.335 1.00 85.06 319 PHE A C 1
ATOM 2401 O O . PHE A 1 319 ? 4.974 6.503 -33.328 1.00 85.06 319 PHE A O 1
ATOM 2408 N N . LEU A 1 320 ? 5.711 6.851 -35.436 1.00 86.00 320 LEU A N 1
ATOM 2409 C CA . LEU A 1 320 ? 6.523 5.658 -35.569 1.00 86.00 320 LEU A CA 1
ATOM 2410 C C . LEU A 1 320 ? 7.831 6.047 -36.240 1.00 86.00 320 LEU A C 1
ATOM 2412 O O . LEU A 1 320 ? 7.830 6.604 -37.339 1.00 86.00 320 LEU A O 1
ATOM 2416 N N . GLU A 1 321 ? 8.942 5.712 -35.601 1.00 85.50 321 GLU A N 1
ATOM 2417 C CA . GLU A 1 321 ? 10.258 6.039 -36.117 1.00 85.50 321 GLU A CA 1
ATOM 2418 C C . GLU A 1 321 ? 11.282 4.930 -35.854 1.00 85.50 321 GLU A C 1
ATOM 2420 O O . GLU A 1 321 ? 11.308 4.350 -34.774 1.00 85.50 321 GLU A O 1
ATOM 2425 N N . ALA A 1 322 ? 12.150 4.665 -36.835 1.00 84.44 322 ALA A N 1
ATOM 2426 C CA . ALA A 1 322 ? 13.340 3.840 -36.656 1.00 84.44 322 ALA A CA 1
ATOM 2427 C C . ALA A 1 322 ? 14.482 4.672 -36.044 1.00 84.44 322 ALA A C 1
ATOM 2429 O O . ALA A 1 322 ? 14.917 5.668 -36.622 1.00 84.44 322 ALA A O 1
ATOM 2430 N N . VAL A 1 323 ? 14.969 4.252 -34.879 1.00 81.44 323 VAL A N 1
ATOM 2431 C CA . VAL A 1 323 ? 16.034 4.912 -34.113 1.00 81.44 323 VAL A CA 1
ATOM 2432 C C . VAL A 1 323 ? 17.421 4.517 -34.637 1.00 81.44 323 VAL A C 1
ATOM 2434 O O . VAL A 1 323 ? 18.280 5.388 -34.799 1.00 81.44 323 VAL A O 1
ATOM 2437 N N . ILE A 1 324 ? 17.634 3.218 -34.889 1.00 72.25 324 ILE A N 1
ATOM 2438 C CA . ILE A 1 324 ? 18.837 2.589 -35.473 1.00 72.25 324 ILE A CA 1
ATOM 2439 C C . ILE A 1 324 ? 18.408 1.367 -36.272 1.00 72.25 324 ILE A C 1
ATOM 2441 O O . ILE A 1 324 ? 17.571 0.611 -35.724 1.00 72.25 324 ILE A O 1
#

Sequence (324 aa):
MSDAAPPRRRGNKHRASGAWKAQLKEDAIERVKANRVA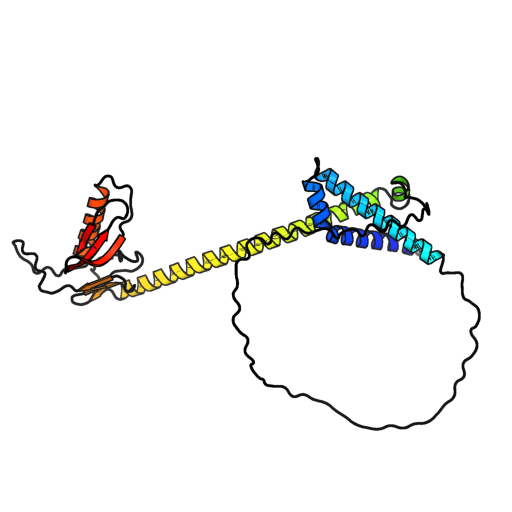ILSRARTGSDARGGVKEALQEILEDEISRAKRRRTNDDEGGAEDAEDAAARPSSVAGVETPSQGGDASGARVGAQGEREDDEDEDDDEMWADATPPRRSRSRSRSRNGNGATTWQETIETLSEVEYESLMLAMHASIEADLQKEEAAMLAEELERAEEEQSRELRDAADRFDAWQLDCAAAARADDPVVLCPVCKSRRLMRSSGNIFCGCGGLRLSLNASGGVVGAGGGGGEVGLALLQSRLDQCYERHGGGDCRCRELSFAVVDKFGIEALYAECRECAFLEAVI